Protein AF-A0A969JBA9-F1 (afdb_monomer_lite)

Sequence (232 aa):
CRGCRWIGRSRPCSTDANVAVVEQAIIALGRLDSAFAHQALSALLFPGSALPDPLSQSRSLKLQRQAVRALGWSRFPEPIALLLEHLERALPFSSHPTTGQIAREIILVLGRMRPPQATPLAAQALADILPRVFAQGDLELKRSIALALGQLGQGESFDRLCPWLADPSPGLGFYLVAALKRLDLQGGRQRLEQRLSQALSPEFAQLPPSIVEPLDRNAWILGLEAAIAEWP

pLDDT: mean 73.63, std 21.02, range [25.8, 96.19]

Secondary structure (DSSP, 8-state):
-TTGGGTTS-TTSTT-S-HHHHHHHHHHHHHH--HHHHHHHHHHHS--S----TTHHHHHHHHHHHHHHHHHT-SSSHHHHHHHHHHHHHGGGTTSHHHHHHHHHHHHHHHT--STTHHHHHHHHHHHHHHHHHHHS-HHHHHHHHHHHHHHT-TTHHHHHGGGGG---TTHHHHHHHHHHHH-TTTHHHHHHHHHHH--STTTTTS-HHHHGGGSTTHHHHHHHHHHHS--

Radius of gyration: 20.23 Å; chains: 1; bounding box: 51×35×68 Å

Structure (mmCIF, N/CA/C/O backbone):
data_AF-A0A969JBA9-F1
#
_entry.id   AF-A0A969JBA9-F1
#
loop_
_atom_site.group_PDB
_atom_site.id
_atom_site.type_symbol
_atom_site.label_atom_id
_atom_site.label_alt_id
_atom_site.label_comp_id
_atom_site.label_asym_id
_atom_site.label_entity_id
_atom_site.label_seq_id
_atom_site.pdbx_PDB_ins_code
_atom_site.Cartn_x
_atom_site.Cartn_y
_atom_site.Cartn_z
_atom_site.occupancy
_atom_site.B_iso_or_equiv
_atom_site.auth_seq_id
_atom_site.auth_comp_id
_atom_site.auth_asym_id
_atom_site.auth_atom_id
_atom_site.pdbx_PDB_model_num
ATOM 1 N N . CYS A 1 1 ? 6.329 -2.533 -40.586 1.00 36.28 1 CYS A N 1
ATOM 2 C CA . CYS A 1 1 ? 6.284 -1.705 -39.360 1.00 36.28 1 CYS A CA 1
ATOM 3 C C . CYS A 1 1 ? 7.454 -2.060 -38.437 1.00 36.28 1 CYS A C 1
ATOM 5 O O . CYS A 1 1 ? 7.488 -3.160 -37.904 1.00 36.28 1 CYS A O 1
ATOM 7 N N . ARG A 1 2 ? 8.456 -1.176 -38.301 1.00 25.80 2 ARG A N 1
ATOM 8 C CA . ARG A 1 2 ? 9.736 -1.439 -37.598 1.00 25.80 2 ARG A CA 1
ATOM 9 C C . ARG A 1 2 ? 9.656 -1.344 -36.057 1.00 25.80 2 ARG A C 1
ATOM 11 O O . ARG A 1 2 ? 10.687 -1.391 -35.402 1.00 25.80 2 ARG A O 1
ATOM 18 N N . GLY A 1 3 ? 8.454 -1.236 -35.480 1.00 28.20 3 GLY A N 1
ATOM 19 C CA . GLY A 1 3 ? 8.240 -1.091 -34.030 1.00 28.20 3 GLY A CA 1
ATOM 20 C C . GLY A 1 3 ? 8.179 -2.406 -33.242 1.00 28.20 3 GLY A C 1
ATOM 21 O O . GLY A 1 3 ? 8.518 -2.427 -32.067 1.00 28.20 3 GLY A O 1
ATOM 22 N N . CYS A 1 4 ? 7.826 -3.530 -33.873 1.00 31.11 4 CYS A N 1
ATOM 23 C CA . CYS A 1 4 ? 7.583 -4.788 -33.148 1.00 31.11 4 CYS A CA 1
ATOM 24 C C . CYS A 1 4 ? 8.850 -5.618 -32.867 1.00 31.11 4 CYS A C 1
ATOM 26 O O . CYS A 1 4 ? 8.788 -6.608 -32.146 1.00 31.11 4 CYS A O 1
ATOM 28 N N . ARG A 1 5 ? 10.016 -5.235 -33.411 1.00 27.44 5 ARG A N 1
ATOM 29 C CA . ARG A 1 5 ? 11.265 -6.014 -33.279 1.00 27.44 5 ARG A CA 1
ATOM 30 C C . ARG A 1 5 ? 12.115 -5.638 -32.048 1.00 27.44 5 ARG A C 1
ATOM 32 O O . ARG A 1 5 ? 13.171 -6.228 -31.849 1.00 27.44 5 ARG A O 1
ATOM 39 N N . TRP A 1 6 ? 11.652 -4.702 -31.214 1.00 38.47 6 TRP A N 1
ATOM 40 C CA . TRP A 1 6 ? 12.323 -4.291 -29.967 1.00 38.47 6 TRP A CA 1
ATOM 41 C C . TRP A 1 6 ? 11.913 -5.114 -28.733 1.00 38.47 6 TRP A C 1
ATOM 43 O O . TRP A 1 6 ? 12.637 -5.133 -27.744 1.00 38.47 6 TRP A O 1
ATOM 53 N N . ILE A 1 7 ? 10.796 -5.846 -28.799 1.00 43.56 7 ILE A N 1
ATOM 54 C CA . ILE A 1 7 ? 10.204 -6.530 -27.633 1.00 43.56 7 ILE A CA 1
ATOM 55 C C . ILE A 1 7 ? 10.853 -7.906 -27.374 1.00 43.56 7 ILE A C 1
ATOM 57 O O . ILE A 1 7 ? 10.885 -8.376 -26.245 1.00 43.56 7 ILE A O 1
ATOM 61 N N . GLY A 1 8 ? 11.467 -8.533 -28.385 1.00 29.97 8 GLY A N 1
ATOM 62 C CA . GLY A 1 8 ? 12.142 -9.835 -28.234 1.00 29.97 8 GLY A CA 1
ATOM 63 C C . GLY A 1 8 ? 13.596 -9.774 -27.743 1.00 29.97 8 GLY A C 1
ATOM 64 O O . GLY A 1 8 ? 14.218 -10.815 -27.550 1.00 29.97 8 GLY A O 1
ATOM 65 N N . ARG A 1 9 ? 14.172 -8.573 -27.581 1.00 37.19 9 ARG A N 1
ATOM 66 C CA . ARG A 1 9 ? 15.604 -8.368 -27.276 1.00 37.19 9 ARG A CA 1
ATOM 67 C C . ARG A 1 9 ? 15.870 -7.420 -26.106 1.00 37.19 9 ARG A C 1
ATOM 69 O O . ARG A 1 9 ? 17.018 -7.050 -25.911 1.00 37.19 9 ARG A O 1
ATOM 76 N N . SER A 1 10 ? 14.872 -7.035 -25.309 1.00 39.66 10 SER A N 1
ATOM 77 C CA . SER A 1 10 ? 15.016 -6.000 -24.266 1.00 39.66 10 SER A CA 1
ATOM 78 C C . SER A 1 10 ? 15.711 -6.459 -22.973 1.00 39.66 10 SER A C 1
ATOM 80 O O . SER A 1 10 ? 15.615 -5.786 -21.950 1.00 39.66 10 SER A O 1
ATOM 82 N N . ARG A 1 11 ? 16.459 -7.569 -23.008 1.00 39.44 11 ARG A N 1
ATOM 83 C CA . ARG A 1 11 ? 17.314 -7.986 -21.888 1.00 39.44 11 ARG A CA 1
ATOM 84 C C . ARG A 1 11 ? 18.550 -7.093 -21.597 1.00 39.44 11 ARG A C 1
ATOM 86 O O . ARG A 1 11 ? 19.095 -7.314 -20.526 1.00 39.44 11 ARG A O 1
ATOM 93 N N . PRO A 1 12 ? 18.990 -6.090 -22.404 1.00 43.69 12 PRO A N 1
ATOM 94 C CA . PRO A 1 12 ? 20.148 -5.270 -22.024 1.00 43.69 12 PRO A CA 1
ATOM 95 C C . PRO A 1 12 ? 19.846 -3.815 -21.603 1.00 43.69 12 PRO A C 1
ATOM 97 O O . PRO A 1 12 ? 20.791 -3.087 -21.323 1.00 43.69 12 PRO A O 1
ATOM 100 N N . CYS A 1 13 ? 18.588 -3.348 -21.530 1.00 46.56 13 CYS A N 1
ATOM 101 C CA . CYS A 1 13 ? 18.321 -1.951 -21.118 1.00 46.56 13 CYS A CA 1
ATOM 102 C C . CYS A 1 13 ? 18.227 -1.753 -19.597 1.00 46.56 13 CYS A C 1
ATOM 104 O O . CYS A 1 13 ? 18.458 -0.648 -19.122 1.00 46.56 13 CYS A O 1
ATOM 106 N N . SER A 1 14 ? 17.934 -2.798 -18.816 1.00 46.91 14 SER A N 1
ATOM 107 C CA . SER A 1 14 ? 17.964 -2.717 -17.344 1.00 46.91 14 SER A CA 1
ATOM 108 C C . SER A 1 14 ? 19.387 -2.626 -16.776 1.00 46.91 14 SER A C 1
ATOM 110 O O . SER A 1 14 ? 19.552 -2.397 -15.583 1.00 46.91 14 SER A O 1
ATOM 112 N N . THR A 1 15 ? 20.402 -2.814 -17.623 1.00 51.09 15 THR A N 1
ATOM 113 C CA . THR A 1 15 ? 21.834 -2.736 -17.298 1.00 51.09 15 THR A CA 1
ATOM 114 C C . THR A 1 15 ? 22.520 -1.517 -17.920 1.00 51.09 15 THR A C 1
ATOM 116 O O . THR A 1 15 ? 23.746 -1.439 -17.900 1.00 51.09 15 THR A O 1
ATOM 119 N N . ASP A 1 16 ? 21.762 -0.579 -18.502 1.00 55.31 16 ASP A N 1
ATOM 120 C CA . ASP A 1 16 ? 22.336 0.662 -19.027 1.00 55.31 16 ASP A CA 1
ATOM 121 C C . ASP A 1 16 ? 22.888 1.509 -17.866 1.00 55.31 16 ASP A C 1
ATOM 123 O O . ASP A 1 16 ? 22.220 1.717 -16.849 1.00 55.31 16 ASP A O 1
ATOM 127 N N . ALA A 1 17 ? 24.118 2.003 -18.008 1.00 61.34 17 ALA A N 1
ATOM 128 C CA . ALA A 1 17 ? 24.754 2.861 -17.012 1.00 61.34 17 ALA A CA 1
ATOM 129 C C . ALA A 1 17 ? 24.021 4.212 -16.849 1.00 61.34 17 ALA A C 1
ATOM 131 O O . ALA A 1 17 ? 24.194 4.902 -15.834 1.00 61.34 17 ALA A O 1
ATOM 132 N N . ASN A 1 18 ? 23.192 4.595 -17.829 1.00 75.25 18 ASN A N 1
ATOM 133 C CA . ASN A 1 18 ? 22.423 5.828 -17.819 1.00 75.25 18 ASN A CA 1
ATOM 134 C C . ASN A 1 18 ? 21.031 5.656 -17.182 1.00 75.25 18 ASN A C 1
ATOM 136 O O . ASN A 1 18 ? 20.080 5.166 -17.790 1.00 75.25 18 ASN A O 1
ATOM 140 N N . VAL A 1 19 ? 20.883 6.189 -15.967 1.00 74.25 19 VAL A N 1
ATOM 141 C CA . VAL A 1 19 ? 19.628 6.199 -15.189 1.00 74.25 19 VAL A CA 1
ATOM 142 C C . VAL A 1 19 ? 18.464 6.810 -15.946 1.00 74.25 19 VAL A C 1
ATOM 144 O O . VAL A 1 19 ? 17.348 6.322 -15.816 1.00 74.25 19 VAL A O 1
ATOM 147 N N . ALA A 1 20 ? 18.701 7.870 -16.721 1.00 81.31 20 ALA A N 1
ATOM 148 C CA . ALA A 1 20 ? 17.628 8.540 -17.443 1.00 81.31 20 ALA A CA 1
ATOM 149 C C . ALA A 1 20 ? 17.022 7.610 -18.502 1.00 81.31 20 ALA A C 1
ATOM 151 O O . ALA A 1 20 ? 15.810 7.605 -18.697 1.00 81.31 20 ALA A O 1
ATOM 152 N N . VAL A 1 21 ? 17.849 6.772 -19.136 1.00 83.12 21 VAL A N 1
ATOM 153 C CA . VAL A 1 21 ? 17.390 5.775 -20.110 1.00 83.12 21 VAL A CA 1
ATOM 154 C C . VAL A 1 21 ? 16.577 4.692 -19.407 1.00 83.12 21 VAL A C 1
ATOM 156 O O . VAL A 1 21 ? 15.487 4.359 -19.870 1.00 83.12 21 VAL A O 1
A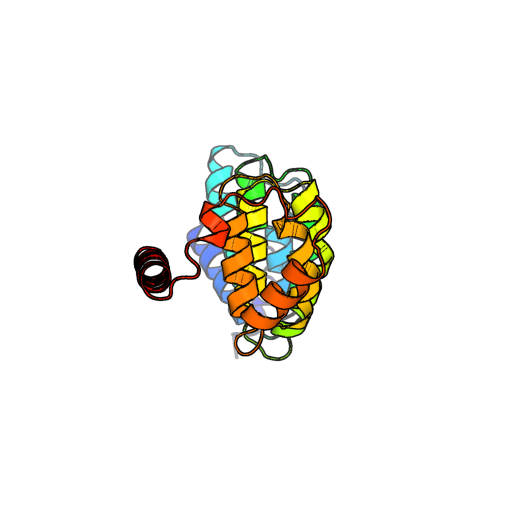TOM 159 N N . VAL A 1 22 ? 17.043 4.201 -18.253 1.00 82.19 22 VAL A N 1
ATOM 160 C CA . VAL A 1 22 ? 16.304 3.214 -17.448 1.00 82.19 22 VAL A CA 1
ATOM 161 C C . VAL A 1 22 ? 14.971 3.787 -16.954 1.00 82.19 22 VAL A C 1
ATOM 163 O O . VAL A 1 22 ? 13.945 3.120 -17.038 1.00 82.19 22 VAL A O 1
ATOM 166 N N . GLU A 1 23 ? 14.943 5.039 -16.501 1.00 84.62 23 GLU A N 1
ATOM 167 C CA . GLU A 1 23 ? 13.729 5.724 -16.046 1.00 84.62 23 GLU A CA 1
ATOM 168 C C . GLU A 1 23 ? 12.705 5.874 -17.181 1.00 84.62 23 GLU A C 1
ATOM 170 O O . GLU A 1 23 ? 11.532 5.536 -17.005 1.00 84.62 23 GLU A O 1
ATOM 175 N N . GLN A 1 24 ? 13.140 6.294 -18.374 1.00 85.69 24 GLN A N 1
ATOM 176 C CA . GLN A 1 24 ? 12.264 6.355 -19.548 1.00 85.69 24 GLN A CA 1
ATOM 177 C C . GLN A 1 24 ? 11.798 4.966 -19.993 1.00 85.69 24 GLN A C 1
ATOM 179 O O . GLN A 1 24 ? 10.640 4.808 -20.381 1.00 85.69 24 GLN A O 1
ATOM 184 N N . ALA A 1 25 ? 12.651 3.944 -19.888 1.00 86.62 25 ALA A N 1
ATOM 185 C CA . ALA A 1 25 ? 12.269 2.566 -20.171 1.00 86.62 25 ALA A CA 1
ATOM 186 C C . ALA A 1 25 ? 11.200 2.066 -19.188 1.00 86.62 25 ALA A C 1
ATOM 188 O O . ALA A 1 25 ? 10.207 1.495 -19.627 1.00 86.62 25 ALA A O 1
ATOM 189 N N . ILE A 1 26 ? 11.336 2.337 -17.886 1.00 89.06 26 ILE A N 1
ATOM 190 C CA . ILE A 1 26 ? 10.322 2.013 -16.868 1.00 89.06 26 ILE A CA 1
ATOM 191 C C . ILE A 1 26 ? 8.987 2.687 -17.201 1.00 89.06 26 ILE A C 1
ATOM 193 O O . ILE A 1 26 ? 7.941 2.039 -17.167 1.00 89.06 26 ILE A O 1
ATOM 197 N N . ILE A 1 27 ? 9.013 3.972 -17.567 1.00 87.94 27 ILE A N 1
ATOM 198 C CA . ILE A 1 27 ? 7.808 4.717 -17.955 1.00 87.94 27 ILE A CA 1
ATOM 199 C C . ILE A 1 27 ? 7.166 4.099 -19.201 1.00 87.94 27 ILE A C 1
ATOM 201 O O . ILE A 1 27 ? 5.950 3.902 -19.237 1.00 87.94 27 ILE A O 1
ATOM 205 N N . ALA A 1 28 ? 7.970 3.778 -20.215 1.00 88.44 28 ALA A N 1
ATOM 206 C CA . ALA A 1 28 ? 7.494 3.148 -21.439 1.00 88.44 28 ALA A CA 1
ATOM 207 C C . ALA A 1 28 ? 6.881 1.768 -21.157 1.00 88.44 28 ALA A C 1
ATOM 209 O O . ALA A 1 28 ? 5.790 1.482 -21.644 1.00 88.44 28 ALA A O 1
ATOM 210 N N . LEU A 1 29 ? 7.526 0.948 -20.321 1.00 87.94 29 LEU A N 1
ATOM 211 C CA . LEU A 1 29 ? 7.017 -0.355 -19.889 1.00 87.94 29 LEU A CA 1
ATOM 212 C C . LEU A 1 29 ? 5.688 -0.224 -19.133 1.00 87.94 29 LEU A C 1
ATOM 214 O O . LEU A 1 29 ? 4.745 -0.941 -19.457 1.00 87.94 29 LEU A O 1
ATOM 218 N N . GLY A 1 30 ? 5.573 0.729 -18.203 1.00 87.94 30 GLY A N 1
ATOM 219 C CA . GLY A 1 30 ? 4.314 1.002 -17.501 1.00 87.94 30 GLY A CA 1
ATOM 220 C C . GLY A 1 30 ? 3.167 1.360 -18.449 1.00 87.94 30 GLY A C 1
ATOM 221 O O . GLY A 1 30 ? 2.040 0.927 -18.250 1.00 87.94 30 GLY A O 1
ATOM 222 N N . ARG A 1 31 ? 3.455 2.096 -19.530 1.00 88.00 31 ARG A N 1
ATOM 223 C CA . ARG A 1 31 ? 2.456 2.462 -20.551 1.00 88.00 31 ARG A CA 1
ATOM 224 C C . ARG A 1 31 ? 2.106 1.331 -21.519 1.00 88.00 31 ARG A C 1
ATOM 226 O O . ARG A 1 31 ? 1.025 1.368 -22.101 1.00 88.00 31 ARG A O 1
ATOM 233 N N . LEU A 1 32 ? 3.009 0.369 -21.725 1.00 88.25 32 LEU A N 1
ATOM 234 C CA . LEU A 1 32 ? 2.750 -0.802 -22.569 1.00 88.25 32 LEU A CA 1
ATOM 235 C C . LEU A 1 32 ? 1.738 -1.756 -21.936 1.00 88.25 32 LEU A C 1
ATOM 237 O O . LEU A 1 32 ? 1.070 -2.466 -22.681 1.00 88.25 32 LEU A O 1
ATOM 241 N N . ASP A 1 33 ? 1.634 -1.756 -20.601 1.00 83.62 33 ASP A N 1
ATOM 242 C CA . ASP A 1 33 ? 0.572 -2.434 -19.848 1.00 83.62 33 ASP A CA 1
ATOM 243 C C . ASP A 1 33 ? 0.374 -3.897 -20.293 1.00 83.62 33 ASP A C 1
ATOM 245 O O . ASP A 1 33 ? -0.703 -4.318 -20.703 1.00 83.62 33 ASP A O 1
ATOM 249 N N . SER A 1 34 ? 1.473 -4.661 -20.309 1.00 87.12 34 SER A N 1
ATOM 250 C CA . SER A 1 34 ? 1.514 -6.053 -20.775 1.00 87.12 34 SER A CA 1
ATOM 251 C C . SER A 1 34 ? 2.203 -6.948 -19.750 1.00 87.12 34 SER A C 1
ATOM 253 O O . SER A 1 34 ? 3.085 -6.487 -19.026 1.00 87.12 34 SER A O 1
ATOM 255 N N . ALA A 1 35 ? 1.880 -8.245 -19.747 1.00 85.06 35 ALA A N 1
ATOM 256 C CA . ALA A 1 35 ? 2.468 -9.213 -18.815 1.00 85.06 35 ALA A CA 1
ATOM 257 C C . ALA A 1 35 ? 4.011 -9.212 -18.837 1.00 85.06 35 ALA A C 1
ATOM 259 O O . ALA A 1 35 ? 4.659 -9.275 -17.793 1.00 85.06 35 ALA A O 1
ATOM 260 N N . PHE A 1 36 ? 4.614 -9.062 -20.022 1.00 84.12 36 PHE A N 1
ATOM 261 C CA . PHE A 1 36 ? 6.066 -8.939 -20.162 1.00 84.12 36 PHE A CA 1
ATOM 262 C C . PHE A 1 36 ? 6.610 -7.669 -19.491 1.00 84.12 36 PHE A C 1
ATOM 264 O O . PHE A 1 36 ? 7.645 -7.707 -18.826 1.00 84.12 36 PHE A O 1
ATOM 271 N N . ALA A 1 37 ? 5.907 -6.542 -19.635 1.00 87.19 37 ALA A N 1
ATOM 272 C CA . ALA A 1 37 ? 6.292 -5.297 -18.986 1.00 87.19 37 ALA A CA 1
ATOM 273 C C . ALA A 1 37 ? 6.173 -5.394 -17.460 1.00 87.19 37 ALA A C 1
ATOM 275 O O . ALA A 1 37 ? 7.091 -4.975 -16.759 1.00 87.19 37 ALA A O 1
ATOM 276 N N . HIS A 1 38 ? 5.106 -6.008 -16.940 1.00 86.12 38 HIS A N 1
ATOM 277 C CA . HIS A 1 38 ? 4.951 -6.237 -15.501 1.00 86.12 38 HIS A CA 1
ATOM 278 C C . HIS A 1 38 ? 6.065 -7.132 -14.945 1.00 86.12 38 HIS A C 1
ATOM 280 O O . HIS A 1 38 ? 6.633 -6.817 -13.900 1.00 86.12 38 HIS A O 1
ATOM 286 N N . GLN A 1 39 ? 6.453 -8.189 -15.668 1.00 83.56 39 GLN A N 1
ATOM 287 C CA . GLN A 1 39 ? 7.577 -9.049 -15.283 1.00 83.56 39 GLN A CA 1
ATOM 288 C C . GLN A 1 39 ? 8.908 -8.282 -15.256 1.00 83.56 39 GLN A C 1
ATOM 290 O O . GLN A 1 39 ? 9.679 -8.414 -14.305 1.00 83.56 39 GLN A O 1
ATOM 295 N N . ALA A 1 40 ? 9.172 -7.454 -16.271 1.00 83.19 40 ALA A N 1
ATOM 296 C CA . ALA A 1 40 ? 10.380 -6.635 -16.337 1.00 83.19 40 ALA A CA 1
ATOM 297 C C . ALA A 1 40 ? 10.444 -5.595 -15.203 1.00 83.19 40 ALA A C 1
ATOM 299 O O . ALA A 1 40 ? 11.500 -5.405 -14.604 1.00 83.19 40 ALA A O 1
ATOM 300 N N . LEU A 1 41 ? 9.316 -4.960 -14.870 1.00 86.50 41 LEU A N 1
ATOM 301 C CA . LEU A 1 41 ? 9.214 -4.032 -13.740 1.00 86.50 41 LEU A CA 1
ATOM 302 C C . LEU A 1 41 ? 9.386 -4.750 -12.393 1.00 86.50 41 LEU A C 1
ATOM 304 O O . LEU A 1 41 ? 10.077 -4.237 -11.518 1.00 86.50 41 LEU A O 1
ATOM 308 N N . SER A 1 42 ? 8.827 -5.953 -12.239 1.00 82.06 42 SER A N 1
ATOM 309 C CA . SER A 1 42 ? 8.983 -6.764 -11.023 1.00 82.06 42 SER A CA 1
ATOM 310 C C . SER A 1 42 ? 10.444 -7.162 -10.777 1.00 82.06 42 SER A C 1
ATOM 312 O O . SER A 1 42 ? 10.930 -7.075 -9.650 1.00 82.06 42 SER A O 1
ATOM 314 N N . ALA A 1 43 ? 11.200 -7.479 -11.833 1.00 80.06 43 ALA A N 1
ATOM 315 C CA . ALA A 1 43 ? 12.632 -7.766 -11.721 1.00 80.06 43 ALA A CA 1
ATOM 316 C C . ALA A 1 43 ? 13.457 -6.577 -11.180 1.00 80.06 43 ALA A C 1
ATOM 318 O O . ALA A 1 43 ? 14.485 -6.789 -10.542 1.00 80.06 43 ALA A O 1
ATOM 319 N N . LEU A 1 44 ? 13.005 -5.332 -11.388 1.00 79.50 44 LEU A N 1
ATOM 320 C CA . LEU A 1 44 ? 13.640 -4.138 -10.811 1.00 79.50 44 LEU A CA 1
ATOM 321 C C . LEU A 1 44 ? 13.328 -3.968 -9.316 1.00 79.50 44 LEU A C 1
ATOM 323 O O . LEU A 1 44 ? 14.123 -3.375 -8.586 1.00 79.50 44 LEU A O 1
ATOM 327 N N . LEU A 1 45 ? 12.185 -4.485 -8.857 1.00 76.81 45 LEU A N 1
ATOM 328 C CA . LEU A 1 45 ? 11.795 -4.488 -7.444 1.00 76.81 45 LEU A CA 1
ATOM 329 C C . LEU A 1 45 ? 12.478 -5.617 -6.668 1.00 76.81 45 LEU A C 1
ATOM 331 O O . LEU A 1 45 ? 12.842 -5.424 -5.512 1.00 76.81 45 LEU A O 1
ATOM 335 N N . PHE A 1 46 ? 12.714 -6.762 -7.313 1.00 67.19 46 PHE A N 1
ATOM 336 C CA . PHE A 1 46 ? 13.444 -7.902 -6.757 1.00 67.19 46 PHE A CA 1
ATOM 337 C C . PHE A 1 46 ? 14.782 -8.119 -7.477 1.00 67.19 46 PHE A C 1
ATOM 339 O O . PHE A 1 46 ? 14.938 -9.126 -8.175 1.00 67.19 46 PHE A O 1
ATOM 346 N N . PRO A 1 47 ? 15.770 -7.214 -7.332 1.00 61.28 47 PRO A N 1
ATOM 347 C CA . PRO A 1 47 ? 17.090 -7.461 -7.880 1.00 61.28 47 PRO A CA 1
ATOM 348 C C . PRO A 1 47 ? 17.712 -8.623 -7.101 1.00 61.28 47 PRO A C 1
ATOM 350 O O . PRO A 1 47 ? 18.262 -8.448 -6.016 1.00 61.28 47 PRO A O 1
ATOM 353 N N . GLY A 1 48 ? 17.599 -9.834 -7.647 1.00 51.22 48 GLY A N 1
ATOM 354 C CA . GLY A 1 48 ? 18.359 -10.986 -7.189 1.00 51.22 48 GLY A CA 1
ATOM 355 C C . GLY A 1 48 ? 19.846 -10.658 -7.291 1.00 51.22 48 GLY A C 1
ATOM 356 O O . GLY A 1 48 ? 20.409 -10.659 -8.379 1.00 51.22 48 GLY A O 1
ATOM 357 N N . SER A 1 49 ? 20.451 -10.292 -6.161 1.00 40.44 49 SER A N 1
ATOM 358 C CA . SER A 1 49 ? 21.894 -10.329 -5.892 1.00 40.44 49 SER A CA 1
ATOM 359 C C . SER A 1 49 ? 22.870 -9.653 -6.883 1.00 40.44 49 SER A C 1
ATOM 361 O O . SER A 1 49 ? 24.025 -10.068 -6.916 1.00 40.44 49 SER A O 1
ATOM 363 N N . ALA A 1 50 ? 22.488 -8.642 -7.678 1.00 37.97 50 ALA A N 1
ATOM 364 C CA . ALA A 1 50 ? 23.348 -8.167 -8.784 1.00 37.97 50 ALA A CA 1
ATOM 365 C C . ALA A 1 50 ? 23.751 -6.676 -8.810 1.00 37.97 50 ALA A C 1
ATOM 367 O O . ALA A 1 50 ? 24.358 -6.252 -9.789 1.00 37.97 50 ALA A O 1
ATOM 368 N N . LEU A 1 51 ? 23.486 -5.864 -7.779 1.00 42.19 51 LEU A N 1
ATOM 369 C CA . LEU A 1 51 ? 23.984 -4.475 -7.747 1.00 42.19 51 LEU A CA 1
ATOM 370 C C . LEU A 1 51 ? 24.631 -4.116 -6.402 1.00 42.19 51 LEU A C 1
ATOM 372 O O . LEU A 1 51 ? 23.925 -3.711 -5.478 1.00 42.19 51 LEU A O 1
ATOM 376 N N . PRO A 1 52 ? 25.968 -4.224 -6.284 1.00 43.72 52 PRO A N 1
ATOM 377 C CA . PRO A 1 52 ? 26.719 -3.666 -5.174 1.00 43.72 52 PRO A CA 1
ATOM 378 C C . PRO A 1 52 ? 27.381 -2.344 -5.597 1.00 43.72 52 PRO A C 1
ATOM 380 O O . PRO A 1 52 ? 28.417 -2.357 -6.251 1.00 43.72 52 PRO A O 1
ATOM 383 N N . ASP A 1 53 ? 26.801 -1.204 -5.211 1.00 44.00 53 ASP A N 1
ATOM 384 C CA . ASP A 1 53 ? 27.553 0.050 -5.037 1.00 44.00 53 ASP A CA 1
ATOM 385 C C . ASP A 1 53 ? 26.769 1.003 -4.097 1.00 44.00 53 ASP A C 1
ATOM 387 O O . ASP A 1 53 ? 25.592 1.274 -4.352 1.00 44.00 53 ASP A O 1
ATOM 391 N N . PRO A 1 54 ? 27.350 1.516 -2.998 1.00 43.00 54 PRO A N 1
ATOM 392 C CA . PRO A 1 54 ? 26.681 2.441 -2.075 1.00 43.00 54 PRO A CA 1
ATOM 393 C C . PRO A 1 54 ? 26.221 3.775 -2.700 1.00 43.00 54 PRO A C 1
ATOM 395 O O . PRO A 1 54 ? 25.219 4.330 -2.248 1.00 43.00 54 PRO A O 1
ATOM 398 N N . LEU A 1 55 ? 26.830 4.264 -3.793 1.00 42.50 55 LEU A N 1
ATOM 399 C CA . LEU A 1 55 ? 26.280 5.409 -4.555 1.00 42.50 55 LEU A CA 1
ATOM 400 C C . LEU A 1 55 ? 25.066 5.013 -5.424 1.00 42.50 55 LEU A C 1
ATOM 402 O O . LEU A 1 55 ? 24.296 5.870 -5.873 1.00 42.50 55 LEU A O 1
ATOM 406 N N . SER A 1 56 ? 24.839 3.708 -5.602 1.00 55.97 56 SER A N 1
ATOM 407 C CA . SER A 1 56 ? 23.677 3.142 -6.289 1.00 55.97 56 SER A CA 1
ATOM 408 C C . SER A 1 56 ? 22.452 2.999 -5.394 1.00 55.97 56 SER A C 1
ATOM 410 O O . SER A 1 56 ? 21.376 2.750 -5.923 1.00 55.97 56 SER A O 1
ATOM 412 N N . GLN A 1 57 ? 22.535 3.207 -4.077 1.00 61.53 57 GLN A N 1
ATOM 413 C CA . GLN A 1 57 ? 21.383 2.982 -3.196 1.00 61.53 57 GLN A CA 1
ATOM 414 C C . GLN A 1 57 ? 20.261 4.015 -3.410 1.00 61.53 57 GLN A C 1
ATOM 416 O O . GLN A 1 57 ? 19.100 3.644 -3.576 1.00 61.53 57 GLN A O 1
ATOM 421 N N . SER A 1 58 ? 20.598 5.308 -3.499 1.00 61.25 58 SER A N 1
ATOM 422 C CA . SER A 1 58 ? 19.618 6.377 -3.778 1.00 61.25 58 SER A CA 1
ATOM 423 C C . SER A 1 58 ? 19.092 6.315 -5.222 1.00 61.25 58 SER A C 1
ATOM 425 O O . SER A 1 58 ? 17.897 6.469 -5.485 1.00 61.25 58 SER A O 1
ATOM 427 N N . ARG A 1 59 ? 19.982 5.989 -6.168 1.00 64.12 59 ARG A N 1
ATOM 428 C CA . ARG A 1 59 ? 19.657 5.767 -7.585 1.00 64.12 59 ARG A CA 1
ATOM 429 C C . ARG A 1 59 ? 18.712 4.573 -7.767 1.00 64.12 59 ARG A C 1
ATOM 431 O O . ARG A 1 59 ? 17.720 4.685 -8.481 1.00 64.12 59 ARG A O 1
ATOM 438 N N . SER A 1 60 ? 18.992 3.469 -7.080 1.00 78.19 60 SER A N 1
ATOM 439 C CA . SER A 1 60 ? 18.174 2.256 -7.066 1.00 78.19 60 SER A CA 1
ATOM 440 C C . SER A 1 60 ? 16.804 2.533 -6.454 1.00 78.19 60 SER A C 1
ATOM 442 O O . SER A 1 60 ? 15.794 2.189 -7.058 1.00 78.19 60 SER A O 1
ATOM 444 N N . LEU A 1 61 ? 16.739 3.283 -5.347 1.00 83.19 61 LEU A N 1
ATOM 445 C CA . LEU A 1 61 ? 15.469 3.650 -4.721 1.00 83.19 61 LEU A CA 1
ATOM 446 C C . LEU A 1 61 ? 14.572 4.489 -5.643 1.00 83.19 61 LEU A C 1
ATOM 448 O O . LEU A 1 61 ? 13.372 4.225 -5.733 1.00 83.19 61 LEU A O 1
ATOM 452 N N . LYS A 1 62 ? 15.129 5.482 -6.355 1.00 86.31 62 LYS A N 1
ATOM 453 C CA . LYS A 1 62 ? 14.359 6.277 -7.330 1.00 86.31 62 LYS A CA 1
ATOM 454 C C . LYS A 1 62 ? 13.760 5.377 -8.414 1.00 86.31 62 LYS A C 1
ATOM 456 O O . LYS A 1 62 ? 12.570 5.484 -8.710 1.00 86.31 62 LYS A O 1
ATOM 461 N N . LEU A 1 63 ? 14.572 4.484 -8.979 1.00 86.69 63 LEU A N 1
ATOM 462 C CA . LEU A 1 63 ? 14.142 3.558 -10.027 1.00 86.69 63 LEU A CA 1
ATOM 463 C C . LEU A 1 63 ? 13.107 2.550 -9.512 1.00 86.69 63 LEU A C 1
ATOM 465 O O . LEU A 1 63 ? 12.111 2.315 -10.188 1.00 86.69 63 LEU A O 1
ATOM 469 N N . GLN A 1 64 ? 13.278 2.021 -8.300 1.00 88.69 64 GLN A N 1
ATOM 470 C CA . GLN A 1 64 ? 12.324 1.112 -7.663 1.00 88.69 64 GLN A CA 1
ATOM 471 C C . GLN A 1 64 ? 10.978 1.792 -7.425 1.00 88.69 64 GLN A C 1
ATOM 473 O O . GLN A 1 64 ? 9.949 1.272 -7.844 1.00 88.69 64 GLN A O 1
ATOM 478 N N . ARG A 1 65 ? 10.960 3.000 -6.848 1.00 91.00 65 ARG A N 1
ATOM 479 C CA . ARG A 1 65 ? 9.716 3.772 -6.687 1.00 91.00 65 ARG A CA 1
ATOM 480 C C . ARG A 1 65 ? 9.051 4.057 -8.029 1.00 91.00 65 ARG A C 1
ATOM 482 O O . ARG A 1 65 ? 7.832 3.956 -8.141 1.00 91.00 65 ARG A O 1
ATOM 489 N N . GLN A 1 66 ? 9.834 4.372 -9.060 1.00 90.81 66 GLN A N 1
ATOM 490 C CA . GLN A 1 66 ? 9.296 4.581 -10.400 1.00 90.81 66 GLN A CA 1
ATOM 491 C C . GLN A 1 66 ? 8.721 3.291 -11.001 1.00 90.81 66 GLN A C 1
ATOM 493 O O . GLN A 1 66 ? 7.681 3.346 -11.652 1.00 90.81 66 GLN A O 1
ATOM 498 N N . ALA A 1 67 ? 9.337 2.135 -10.747 1.00 90.75 67 ALA A N 1
ATOM 499 C CA . ALA A 1 67 ? 8.808 0.839 -11.159 1.00 90.75 67 ALA A CA 1
ATOM 500 C C . ALA A 1 67 ? 7.496 0.501 -10.431 1.00 90.75 67 ALA A C 1
ATOM 502 O O . ALA A 1 67 ? 6.535 0.096 -11.082 1.00 90.75 67 ALA A O 1
ATOM 503 N N . VAL A 1 68 ? 7.408 0.761 -9.119 1.00 93.00 68 VAL A N 1
ATOM 504 C CA . VAL A 1 68 ? 6.155 0.635 -8.349 1.00 93.00 68 VAL A CA 1
ATOM 505 C C . VAL A 1 68 ? 5.059 1.519 -8.954 1.00 93.00 68 VAL A C 1
ATOM 507 O O . VAL A 1 68 ? 3.956 1.047 -9.218 1.00 93.00 68 VAL A O 1
ATOM 510 N N . ARG A 1 69 ? 5.358 2.790 -9.248 1.00 92.94 69 ARG A N 1
ATOM 511 C CA . ARG A 1 69 ? 4.404 3.718 -9.886 1.00 92.94 69 ARG A CA 1
ATOM 512 C C . ARG A 1 69 ? 3.957 3.249 -11.263 1.00 92.94 69 ARG A C 1
ATOM 514 O O . ARG A 1 69 ? 2.774 3.337 -11.571 1.00 92.94 69 ARG A O 1
ATOM 521 N N . ALA A 1 70 ? 4.889 2.744 -12.067 1.00 91.69 70 ALA A N 1
ATOM 522 C CA . ALA A 1 70 ? 4.602 2.214 -13.393 1.00 91.69 70 ALA A CA 1
ATOM 523 C C . ALA A 1 70 ? 3.662 1.000 -13.328 1.00 91.69 70 ALA A C 1
ATOM 525 O O . ALA A 1 70 ? 2.731 0.920 -14.125 1.00 91.69 70 ALA A O 1
ATOM 526 N N . LEU A 1 71 ? 3.843 0.106 -12.348 1.00 90.44 71 LEU A N 1
ATOM 527 C CA . LEU A 1 71 ? 2.901 -0.986 -12.068 1.00 90.44 71 LEU A CA 1
ATOM 528 C C . LEU A 1 71 ? 1.523 -0.461 -11.634 1.00 90.44 71 LEU A C 1
ATOM 530 O O . LEU A 1 71 ? 0.500 -1.029 -12.003 1.00 90.44 71 LEU A O 1
ATOM 534 N N . GLY A 1 72 ? 1.493 0.660 -10.914 1.00 88.56 72 GLY A N 1
ATOM 535 C CA . GLY A 1 72 ? 0.273 1.368 -10.525 1.00 88.56 72 GLY A CA 1
ATOM 536 C C . GLY A 1 72 ? -0.574 1.917 -11.671 1.00 88.56 72 GLY A C 1
ATOM 537 O O . GLY A 1 72 ? -1.770 2.131 -11.493 1.00 88.56 72 GLY A O 1
ATOM 538 N N . TRP A 1 73 ? 0.025 2.161 -12.839 1.00 88.00 73 TRP A N 1
ATOM 539 C CA . TRP A 1 73 ? -0.693 2.626 -14.032 1.00 88.00 73 TRP A CA 1
ATOM 540 C C . TRP A 1 73 ? -1.404 1.505 -14.789 1.00 88.00 73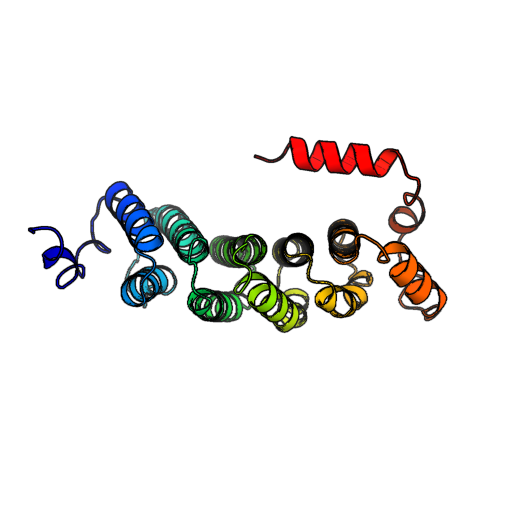 TRP A C 1
ATOM 542 O O . TRP A 1 73 ? -2.137 1.789 -15.737 1.00 88.00 73 TRP A O 1
ATOM 552 N N . SER A 1 74 ? -1.186 0.254 -14.384 1.00 84.44 74 SER A N 1
ATOM 553 C CA . SER A 1 74 ? -1.797 -0.906 -15.016 1.00 84.44 74 SER A CA 1
ATOM 554 C C . SER A 1 74 ? -3.317 -0.837 -14.970 1.00 84.44 74 SER A C 1
ATOM 556 O O . SER A 1 74 ? -3.914 -0.523 -13.938 1.00 84.44 74 SER A O 1
ATOM 558 N N . ARG A 1 75 ? -3.958 -1.179 -16.090 1.00 80.31 75 ARG A N 1
ATOM 559 C CA . ARG A 1 75 ? -5.417 -1.378 -16.133 1.00 80.31 75 ARG A CA 1
ATOM 560 C C . ARG A 1 75 ? -5.827 -2.764 -15.653 1.00 80.31 75 ARG A C 1
ATOM 562 O O . ARG A 1 75 ? -6.998 -2.987 -15.360 1.00 80.31 75 ARG A O 1
ATOM 569 N N . PHE A 1 76 ? -4.860 -3.665 -15.582 1.00 82.75 76 PHE A N 1
ATOM 570 C CA . PHE A 1 76 ? -5.024 -5.049 -15.191 1.00 82.75 76 PHE A CA 1
ATOM 571 C C . PHE A 1 76 ? -4.813 -5.232 -13.681 1.00 82.75 76 PHE A C 1
ATOM 573 O O . PHE A 1 76 ? -3.999 -4.504 -13.101 1.00 82.75 76 PHE A O 1
ATOM 580 N N . PRO A 1 77 ? -5.525 -6.173 -13.036 1.00 83.50 77 PRO A N 1
ATOM 581 C CA . PRO A 1 77 ? -5.384 -6.457 -11.608 1.00 83.50 77 PRO A CA 1
ATOM 582 C C . PRO A 1 77 ? -4.092 -7.203 -11.233 1.00 83.50 77 PRO A C 1
ATOM 584 O O . PRO A 1 77 ? -3.698 -7.181 -10.072 1.00 83.50 77 PRO A O 1
ATOM 587 N N . GLU A 1 78 ? -3.406 -7.846 -12.176 1.00 86.44 78 GLU A N 1
ATOM 588 C CA . GLU A 1 78 ? -2.239 -8.706 -11.944 1.00 86.44 78 GLU A CA 1
ATOM 589 C C . GLU A 1 78 ? -1.109 -8.008 -11.159 1.00 86.44 78 GLU A C 1
ATOM 591 O O . GLU A 1 78 ? -0.565 -8.617 -10.231 1.00 86.44 78 GLU A O 1
ATOM 596 N N . PRO A 1 79 ? -0.772 -6.728 -11.419 1.00 88.62 79 PRO A N 1
ATOM 597 C CA . PRO A 1 79 ? 0.220 -6.011 -10.623 1.00 88.62 79 PRO A CA 1
ATOM 598 C C . PRO A 1 79 ? -0.139 -5.835 -9.152 1.00 88.62 79 PRO A C 1
ATOM 600 O O . PRO A 1 79 ? 0.771 -5.658 -8.350 1.00 88.62 79 PRO A O 1
ATOM 603 N N . ILE A 1 80 ? -1.416 -5.917 -8.765 1.00 90.94 80 ILE A N 1
ATOM 604 C CA . ILE A 1 80 ? -1.817 -5.857 -7.353 1.00 90.94 80 ILE A CA 1
ATOM 605 C C . ILE A 1 80 ? -1.179 -7.018 -6.589 1.00 90.94 80 ILE A C 1
ATOM 607 O O . ILE A 1 80 ? -0.530 -6.792 -5.571 1.00 90.94 80 ILE A O 1
ATOM 611 N N . ALA A 1 81 ? -1.296 -8.243 -7.110 1.00 90.75 81 ALA A N 1
ATOM 612 C CA . ALA A 1 81 ? -0.720 -9.429 -6.479 1.00 90.75 81 ALA A CA 1
ATOM 613 C C . ALA A 1 81 ? 0.811 -9.328 -6.371 1.00 90.75 81 ALA A C 1
ATOM 615 O O . ALA A 1 81 ? 1.373 -9.586 -5.308 1.00 90.75 81 ALA A O 1
ATOM 616 N N . LEU A 1 82 ? 1.476 -8.861 -7.436 1.00 89.25 82 LEU A N 1
ATOM 617 C CA . LEU A 1 82 ? 2.930 -8.653 -7.452 1.00 89.25 82 LEU A CA 1
ATOM 618 C C . LEU A 1 82 ? 3.384 -7.615 -6.414 1.00 89.25 82 LEU A C 1
ATOM 620 O O . LEU A 1 82 ? 4.389 -7.802 -5.727 1.00 89.25 82 LEU A O 1
ATOM 624 N N . LEU A 1 83 ? 2.649 -6.508 -6.302 1.00 92.31 83 LEU A N 1
ATOM 625 C CA . LEU A 1 83 ? 2.944 -5.442 -5.352 1.00 92.31 83 LEU A CA 1
ATOM 626 C C . LEU A 1 83 ? 2.729 -5.903 -3.904 1.00 92.31 83 LEU A C 1
ATOM 628 O O . LEU A 1 83 ? 3.552 -5.588 -3.044 1.00 92.31 83 LEU A O 1
ATOM 632 N N . LEU A 1 84 ? 1.679 -6.682 -3.630 1.00 92.44 84 LEU A N 1
ATOM 633 C CA . LEU A 1 84 ? 1.438 -7.254 -2.302 1.00 92.44 84 LEU A CA 1
ATOM 634 C C . LEU A 1 84 ? 2.517 -8.243 -1.892 1.00 92.44 84 LEU A C 1
ATOM 636 O O . LEU A 1 84 ? 3.028 -8.145 -0.783 1.00 92.44 84 LEU A O 1
ATOM 640 N N . GLU A 1 85 ? 2.909 -9.147 -2.785 1.00 90.81 85 GLU A N 1
ATOM 641 C CA . GLU A 1 85 ? 4.002 -10.086 -2.534 1.00 90.81 85 GLU A CA 1
ATOM 642 C C . GLU A 1 85 ? 5.290 -9.340 -2.144 1.00 90.81 85 GLU A C 1
ATOM 644 O O . GLU A 1 85 ? 6.017 -9.752 -1.236 1.00 90.81 85 GLU A O 1
ATOM 649 N N . HIS A 1 86 ? 5.561 -8.198 -2.787 1.00 88.56 86 HIS A N 1
ATOM 650 C CA . HIS A 1 86 ? 6.693 -7.349 -2.428 1.00 88.56 86 HIS A CA 1
ATOM 651 C C . HIS A 1 86 ? 6.508 -6.660 -1.078 1.00 88.56 86 HIS A C 1
ATOM 653 O O . HIS A 1 86 ? 7.435 -6.653 -0.268 1.00 88.56 86 HIS A O 1
ATOM 659 N N . LEU A 1 87 ? 5.324 -6.108 -0.815 1.00 92.38 87 LEU A N 1
ATOM 660 C CA . LEU A 1 87 ? 5.015 -5.487 0.465 1.00 92.38 87 LEU A CA 1
ATOM 661 C C . LEU A 1 87 ? 5.199 -6.487 1.611 1.00 92.38 87 LEU A C 1
ATOM 663 O O . LEU A 1 87 ? 5.906 -6.187 2.567 1.00 92.38 87 LEU A O 1
ATOM 667 N N . GLU A 1 88 ? 4.659 -7.697 1.487 1.00 91.19 88 GLU A N 1
ATOM 668 C CA . GLU A 1 88 ? 4.779 -8.746 2.500 1.00 91.19 88 GLU A CA 1
ATOM 669 C C . GLU A 1 88 ? 6.226 -9.142 2.797 1.00 91.19 88 GLU A C 1
ATOM 671 O O . GLU A 1 88 ? 6.569 -9.380 3.956 1.00 91.19 88 GLU A O 1
ATOM 676 N N . ARG A 1 89 ? 7.082 -9.194 1.771 1.00 88.50 89 ARG A N 1
ATOM 677 C CA . ARG A 1 89 ? 8.522 -9.444 1.935 1.00 88.50 89 ARG A CA 1
ATOM 678 C C . ARG A 1 89 ? 9.263 -8.256 2.541 1.00 88.50 89 ARG A C 1
ATOM 680 O O . ARG A 1 89 ? 10.272 -8.456 3.210 1.00 88.50 89 ARG A O 1
ATOM 687 N N . ALA A 1 90 ? 8.791 -7.038 2.293 1.00 87.25 90 ALA A N 1
ATOM 688 C CA . ALA A 1 90 ? 9.400 -5.809 2.786 1.00 87.25 90 ALA A CA 1
ATOM 689 C C . ALA A 1 90 ? 9.036 -5.506 4.250 1.00 87.25 90 ALA A C 1
ATOM 691 O O . ALA A 1 90 ? 9.831 -4.872 4.943 1.00 87.25 90 ALA A O 1
ATOM 692 N N . LEU A 1 91 ? 7.876 -5.972 4.735 1.00 88.94 91 LEU A N 1
ATOM 693 C CA . LEU A 1 91 ? 7.376 -5.693 6.089 1.00 88.94 91 LEU A CA 1
ATOM 694 C C . LEU A 1 91 ? 8.360 -6.038 7.220 1.00 88.94 91 LEU A C 1
ATOM 696 O O . LEU A 1 91 ? 8.593 -5.166 8.051 1.00 88.94 91 LEU A O 1
ATOM 700 N N . PRO A 1 92 ? 9.012 -7.218 7.261 1.00 88.00 92 PRO A N 1
ATOM 701 C CA . PRO A 1 92 ? 9.962 -7.538 8.333 1.00 88.00 92 PRO A CA 1
ATOM 702 C C . PRO A 1 92 ? 11.171 -6.595 8.394 1.00 88.00 92 PRO A C 1
ATOM 704 O O . PRO A 1 92 ? 11.859 -6.525 9.408 1.00 88.00 92 PRO A O 1
ATOM 707 N N . PHE A 1 93 ? 11.443 -5.877 7.303 1.00 85.88 93 PHE A N 1
ATOM 708 C CA . PHE A 1 93 ? 12.586 -4.985 7.150 1.00 85.88 93 PHE A CA 1
ATOM 709 C C . PHE A 1 93 ? 12.160 -3.520 7.013 1.00 85.88 93 PHE A C 1
ATOM 711 O O . PHE A 1 93 ? 12.967 -2.686 6.601 1.00 85.88 93 PHE A O 1
ATOM 718 N N . SER A 1 94 ? 10.910 -3.177 7.341 1.00 84.81 94 SER A N 1
ATOM 719 C CA . SER A 1 94 ? 10.386 -1.827 7.127 1.00 84.81 94 SER A CA 1
ATOM 720 C C . SER A 1 94 ? 11.086 -0.749 7.947 1.00 84.81 94 SER A C 1
ATOM 722 O O . SER A 1 94 ? 11.075 0.409 7.546 1.00 84.81 94 SER A O 1
ATOM 724 N N . SER A 1 95 ? 11.739 -1.117 9.054 1.00 82.56 95 SER A N 1
ATOM 725 C CA . SER A 1 95 ? 12.576 -0.201 9.838 1.00 82.56 95 SER A CA 1
ATOM 726 C C . SER A 1 95 ? 13.786 0.317 9.052 1.00 82.56 95 SER A C 1
ATOM 728 O O . SER A 1 95 ? 14.349 1.353 9.399 1.00 82.56 95 SER A O 1
ATOM 730 N N . HIS A 1 96 ? 14.202 -0.385 7.991 1.00 84.25 96 HIS A N 1
ATOM 731 C CA . HIS A 1 96 ? 15.251 0.096 7.105 1.00 84.25 96 HIS A CA 1
ATOM 732 C C . HIS A 1 96 ? 14.693 1.197 6.182 1.00 84.25 96 HIS A C 1
ATOM 734 O O . HIS A 1 96 ? 13.730 0.948 5.453 1.00 84.25 96 HIS A O 1
ATOM 740 N N . PRO A 1 97 ? 15.308 2.395 6.123 1.00 83.44 97 PRO A N 1
ATOM 741 C CA . PRO A 1 97 ? 14.715 3.576 5.488 1.00 83.44 97 PRO A CA 1
ATOM 742 C C . PRO A 1 97 ? 14.398 3.383 4.001 1.00 83.44 97 PRO A C 1
ATOM 744 O O . PRO A 1 97 ? 13.374 3.860 3.518 1.00 83.44 97 PRO A O 1
ATOM 747 N N . THR A 1 98 ? 15.248 2.667 3.261 1.00 83.38 98 THR A N 1
ATOM 748 C CA . THR A 1 98 ? 15.008 2.363 1.840 1.00 83.38 98 THR A CA 1
ATOM 749 C C . THR A 1 98 ? 13.822 1.415 1.664 1.00 83.38 98 THR A C 1
ATOM 751 O O . THR A 1 98 ? 12.964 1.650 0.819 1.00 83.38 98 THR A O 1
ATOM 754 N N . THR A 1 99 ? 13.744 0.367 2.486 1.00 84.88 99 THR A N 1
ATOM 755 C CA . THR A 1 99 ? 12.719 -0.677 2.375 1.00 84.88 99 THR A CA 1
ATOM 756 C C . THR A 1 99 ? 11.363 -0.152 2.828 1.00 84.88 99 THR A C 1
ATOM 758 O O . THR A 1 99 ? 10.370 -0.343 2.129 1.00 84.88 99 THR A O 1
ATOM 761 N N . GLY A 1 100 ? 11.333 0.601 3.932 1.00 87.81 100 GLY A N 1
ATOM 762 C CA . GLY A 1 100 ? 10.148 1.316 4.392 1.00 87.81 100 GLY A CA 1
ATOM 763 C C . GLY A 1 100 ? 9.608 2.277 3.330 1.00 87.81 100 GLY A C 1
ATOM 764 O O . GLY A 1 100 ? 8.410 2.281 3.063 1.00 87.81 100 GLY A O 1
ATOM 765 N N . GLN A 1 101 ? 10.470 3.031 2.635 1.00 90.50 101 GLN A N 1
ATOM 766 C CA . GLN A 1 101 ? 10.034 3.919 1.548 1.00 90.50 101 GLN A CA 1
ATOM 767 C C . GLN A 1 101 ? 9.401 3.171 0.368 1.00 90.50 101 GLN A C 1
ATOM 769 O O . GLN A 1 101 ? 8.407 3.645 -0.181 1.00 90.50 101 GLN A O 1
ATOM 774 N N . ILE A 1 102 ? 9.940 2.011 -0.015 1.00 90.06 102 ILE A N 1
ATOM 775 C CA . ILE A 1 102 ? 9.362 1.188 -1.088 1.00 90.06 102 ILE A CA 1
ATOM 776 C C . ILE A 1 102 ? 8.019 0.612 -0.643 1.00 90.06 102 ILE A C 1
ATOM 778 O O . ILE A 1 102 ? 7.032 0.757 -1.359 1.00 90.06 102 ILE A O 1
ATOM 782 N N . ALA A 1 103 ? 7.953 0.030 0.557 1.00 92.88 103 ALA A N 1
ATOM 783 C CA . ALA A 1 103 ? 6.720 -0.503 1.128 1.00 92.88 103 ALA A CA 1
ATOM 784 C C . ALA A 1 103 ? 5.617 0.571 1.207 1.00 92.88 103 ALA A C 1
ATOM 786 O O . ALA A 1 103 ? 4.473 0.326 0.823 1.00 92.88 103 ALA A O 1
ATOM 787 N N . ARG A 1 104 ? 5.967 1.799 1.610 1.00 94.31 104 ARG A N 1
ATOM 788 C CA . ARG A 1 104 ? 5.046 2.945 1.603 1.00 94.31 104 ARG A CA 1
ATOM 789 C C . ARG A 1 104 ? 4.593 3.317 0.199 1.00 94.31 104 ARG A C 1
ATOM 791 O O . ARG A 1 104 ? 3.403 3.529 -0.009 1.00 94.31 104 ARG A O 1
ATOM 798 N N . GLU A 1 105 ? 5.513 3.402 -0.763 1.00 94.69 105 GLU A N 1
ATOM 799 C CA . GLU A 1 105 ? 5.162 3.716 -2.152 1.00 94.69 105 GLU A CA 1
ATOM 800 C C . GLU A 1 105 ? 4.200 2.668 -2.723 1.00 94.69 105 GLU A C 1
ATOM 802 O O . GLU A 1 105 ? 3.242 3.036 -3.394 1.00 94.69 105 GLU A O 1
ATOM 807 N N . ILE A 1 106 ? 4.398 1.386 -2.400 1.00 94.88 106 ILE A N 1
ATOM 808 C CA . ILE A 1 106 ? 3.497 0.301 -2.802 1.00 94.88 106 ILE A CA 1
ATOM 809 C C . ILE A 1 106 ? 2.092 0.531 -2.254 1.00 94.88 106 ILE A C 1
ATOM 811 O O . ILE A 1 106 ? 1.131 0.541 -3.022 1.00 94.88 106 ILE A O 1
ATOM 815 N N . ILE A 1 107 ? 1.973 0.767 -0.947 1.00 96.19 107 ILE A N 1
ATOM 816 C CA . ILE A 1 107 ? 0.684 1.033 -0.299 1.00 96.19 107 ILE A CA 1
ATOM 817 C C . ILE A 1 107 ? -0.007 2.246 -0.935 1.00 96.19 107 ILE A C 1
ATOM 819 O O . ILE A 1 107 ? -1.196 2.189 -1.249 1.00 96.19 107 ILE A O 1
ATOM 823 N N . LEU A 1 108 ? 0.730 3.337 -1.163 1.00 94.56 108 LEU A N 1
ATOM 824 C CA . LEU A 1 108 ? 0.186 4.556 -1.764 1.00 94.56 108 LEU A CA 1
ATOM 825 C C . LEU A 1 108 ? -0.247 4.346 -3.217 1.00 94.56 108 LEU A C 1
ATOM 827 O O . LEU A 1 108 ? -1.271 4.886 -3.632 1.00 94.56 108 LEU A O 1
ATOM 831 N N . VAL A 1 109 ? 0.508 3.571 -3.995 1.00 94.25 109 VAL A N 1
ATOM 832 C CA . VAL A 1 109 ? 0.150 3.239 -5.376 1.00 94.25 109 VAL A CA 1
ATOM 833 C C . VAL A 1 109 ? -1.111 2.383 -5.418 1.00 94.25 109 VAL A C 1
ATOM 835 O O . VAL A 1 109 ? -2.025 2.711 -6.173 1.00 94.25 109 VAL A O 1
ATOM 838 N N . LEU A 1 110 ? -1.210 1.362 -4.562 1.00 94.12 110 LEU A N 1
ATOM 839 C CA . LEU A 1 110 ? -2.424 0.557 -4.422 1.00 94.12 110 LEU A CA 1
ATOM 840 C C . LEU A 1 110 ? -3.624 1.429 -4.020 1.00 94.12 110 LEU A C 1
ATOM 842 O O . LEU A 1 110 ? -4.678 1.334 -4.640 1.00 94.12 110 LEU A O 1
ATOM 846 N N . GLY A 1 111 ? -3.447 2.356 -3.072 1.00 92.12 111 GLY A N 1
ATOM 847 C CA . GLY A 1 111 ? -4.485 3.300 -2.630 1.00 92.12 111 GLY A CA 1
ATOM 848 C C . GLY A 1 111 ? -4.992 4.271 -3.706 1.00 92.12 111 GLY A C 1
ATOM 849 O O . GLY A 1 111 ? -6.106 4.796 -3.622 1.00 92.12 111 GLY A O 1
ATOM 850 N N . ARG A 1 112 ? -4.182 4.508 -4.743 1.00 90.38 112 ARG A N 1
ATOM 851 C CA . ARG A 1 112 ? -4.494 5.403 -5.867 1.00 90.38 112 ARG A CA 1
ATOM 852 C C . ARG A 1 112 ? -5.039 4.667 -7.086 1.00 90.38 112 ARG A C 1
ATOM 854 O O . ARG A 1 112 ? -5.336 5.323 -8.083 1.00 90.38 112 ARG A O 1
ATOM 861 N N . MET A 1 113 ? -5.205 3.346 -7.031 1.00 89.19 113 MET A N 1
ATOM 862 C CA . MET A 1 113 ? -5.798 2.597 -8.134 1.00 89.19 113 MET A CA 1
ATOM 863 C C . MET A 1 113 ? -7.265 3.002 -8.333 1.00 89.19 113 MET A C 1
ATOM 865 O O . MET A 1 113 ? -8.113 2.866 -7.447 1.00 89.19 113 MET A O 1
ATOM 869 N N . ARG A 1 114 ? -7.554 3.543 -9.519 1.00 83.94 114 ARG A N 1
ATOM 870 C CA . ARG A 1 114 ? -8.884 3.993 -9.958 1.00 83.94 114 ARG A CA 1
ATOM 871 C C . ARG A 1 114 ? -9.617 3.090 -10.959 1.00 83.94 114 ARG A C 1
ATOM 873 O O . ARG A 1 114 ? -10.816 3.316 -11.111 1.00 83.94 114 ARG A O 1
ATOM 880 N N . PRO A 1 115 ? -8.999 2.117 -11.663 1.00 84.56 115 PRO A N 1
ATOM 881 C CA . PRO A 1 115 ? -9.777 1.235 -12.526 1.00 84.56 115 PRO A CA 1
ATOM 882 C C . PRO A 1 115 ? -10.857 0.498 -11.712 1.00 84.56 115 PRO A C 1
ATOM 884 O O . PRO A 1 115 ? -10.528 -0.068 -10.670 1.00 84.56 115 PRO A O 1
ATOM 887 N N . PRO A 1 116 ? -12.121 0.447 -12.176 1.00 81.06 116 PRO A N 1
ATOM 888 C CA . PRO A 1 116 ? -13.249 -0.064 -11.388 1.00 81.06 116 PRO A CA 1
ATOM 889 C C . PRO A 1 116 ? -13.101 -1.537 -10.990 1.00 81.06 116 PRO A C 1
ATOM 891 O O . PRO A 1 116 ? -13.654 -1.959 -9.983 1.00 81.06 116 PRO A O 1
ATOM 894 N N . GLN A 1 117 ? -12.327 -2.313 -11.754 1.00 84.88 117 GLN A N 1
ATOM 895 C CA . GLN A 1 117 ? -12.005 -3.708 -11.439 1.00 84.88 117 GLN A CA 1
ATOM 896 C C . GLN A 1 117 ? -10.844 -3.828 -10.436 1.00 84.88 117 GLN A C 1
ATOM 898 O O . GLN A 1 117 ? -10.799 -4.769 -9.653 1.00 84.88 117 GLN A O 1
ATOM 903 N N . ALA A 1 118 ? -9.915 -2.867 -10.436 1.00 86.94 118 ALA A N 1
ATOM 904 C CA . ALA A 1 118 ? -8.720 -2.877 -9.596 1.00 86.94 118 ALA A CA 1
ATOM 905 C C . ALA A 1 118 ? -8.981 -2.302 -8.197 1.00 86.94 118 ALA A C 1
ATOM 907 O O . ALA A 1 118 ? -8.436 -2.806 -7.223 1.00 86.94 118 ALA A O 1
ATOM 908 N N . THR A 1 119 ? -9.824 -1.272 -8.074 1.00 90.12 119 THR A N 1
ATOM 909 C CA . THR A 1 119 ? -10.128 -0.612 -6.793 1.00 90.12 119 THR A CA 1
ATOM 910 C C . THR A 1 119 ? -10.650 -1.567 -5.704 1.00 90.12 119 THR A C 1
ATOM 912 O O . THR A 1 119 ? -10.073 -1.544 -4.615 1.00 90.12 119 THR A O 1
ATOM 915 N N . PRO A 1 120 ? -11.680 -2.415 -5.932 1.00 90.81 120 PRO A N 1
ATOM 916 C CA . PRO A 1 120 ? -12.149 -3.340 -4.897 1.00 90.81 120 PRO A CA 1
ATOM 917 C C . PRO A 1 120 ? -11.088 -4.386 -4.539 1.00 90.81 120 PRO A C 1
ATOM 919 O O . PRO A 1 120 ? -10.874 -4.662 -3.363 1.00 90.81 120 PRO A O 1
ATOM 922 N N . LEU A 1 121 ? -10.348 -4.898 -5.530 1.00 92.00 121 LEU A N 1
ATOM 923 C CA . LEU A 1 121 ? -9.269 -5.864 -5.305 1.00 92.00 121 LEU A CA 1
ATOM 924 C C . LEU A 1 121 ? -8.117 -5.265 -4.490 1.00 92.00 121 LEU A C 1
ATOM 926 O O . LEU A 1 121 ? -7.634 -5.900 -3.559 1.00 92.00 121 LEU A O 1
ATOM 930 N N . ALA A 1 122 ? -7.703 -4.035 -4.800 1.00 92.69 122 ALA A N 1
ATOM 931 C CA . ALA A 1 122 ? -6.666 -3.322 -4.061 1.00 92.69 122 ALA A CA 1
ATOM 932 C C . ALA A 1 122 ? -7.105 -3.012 -2.623 1.00 92.69 122 ALA A C 1
ATOM 934 O O . ALA A 1 122 ? -6.296 -3.103 -1.701 1.00 92.69 122 ALA A O 1
ATOM 935 N N . ALA A 1 123 ? -8.380 -2.671 -2.414 1.00 93.06 123 ALA A N 1
ATOM 936 C CA . ALA A 1 123 ? -8.904 -2.416 -1.077 1.00 93.06 123 ALA A CA 1
ATOM 937 C C . ALA A 1 123 ? -8.934 -3.692 -0.244 1.00 93.06 123 ALA A C 1
ATOM 939 O O . ALA A 1 123 ? -8.423 -3.684 0.871 1.00 93.06 123 ALA A O 1
ATOM 940 N N . GLN A 1 124 ? -9.455 -4.781 -0.812 1.00 93.69 124 GLN A N 1
ATOM 941 C CA . GLN A 1 124 ? -9.488 -6.091 -0.174 1.00 93.69 124 GLN A CA 1
ATOM 942 C C . GLN A 1 124 ? -8.077 -6.541 0.219 1.00 93.69 124 GLN A C 1
ATOM 944 O O . GLN A 1 124 ? -7.813 -6.835 1.381 1.00 93.69 124 GLN A O 1
ATOM 949 N N . ALA A 1 125 ? -7.144 -6.461 -0.724 1.00 93.44 125 ALA A N 1
ATOM 950 C CA . ALA A 1 125 ? -5.735 -6.757 -0.526 1.00 93.44 125 ALA A CA 1
ATOM 951 C C . ALA A 1 125 ? -5.075 -5.953 0.610 1.00 93.44 125 ALA A C 1
ATOM 953 O O . ALA A 1 125 ? -4.408 -6.516 1.480 1.00 93.44 125 ALA A O 1
ATOM 954 N N . LEU A 1 126 ? -5.259 -4.628 0.622 1.00 95.56 126 LEU A N 1
ATOM 955 C CA . LEU A 1 126 ? -4.742 -3.779 1.696 1.00 95.56 126 LEU A CA 1
ATOM 956 C C . LEU A 1 126 ? -5.430 -4.084 3.034 1.00 95.56 126 LEU A C 1
ATOM 958 O O . LEU A 1 126 ? -4.796 -4.032 4.084 1.00 95.56 126 LEU A O 1
ATOM 962 N N . ALA A 1 127 ? -6.712 -4.432 3.017 1.00 93.50 127 ALA A N 1
ATOM 963 C CA . ALA A 1 127 ? -7.454 -4.769 4.220 1.00 93.50 127 ALA A CA 1
ATOM 964 C C . ALA A 1 127 ? -7.071 -6.157 4.774 1.00 93.50 127 ALA A C 1
ATOM 966 O O . ALA A 1 127 ? -7.190 -6.379 5.978 1.00 93.50 127 ALA A O 1
ATOM 967 N N . ASP A 1 128 ? -6.601 -7.083 3.932 1.00 94.44 128 ASP A N 1
ATOM 968 C CA . ASP A 1 128 ? -6.067 -8.394 4.332 1.00 94.44 128 ASP A CA 1
ATOM 969 C C . ASP A 1 128 ? -4.680 -8.278 4.978 1.00 94.44 128 ASP A C 1
ATOM 971 O O . ASP A 1 128 ? -4.405 -8.926 5.987 1.00 94.44 128 ASP A O 1
ATOM 975 N N . ILE A 1 129 ? -3.807 -7.417 4.444 1.00 94.56 129 ILE A N 1
ATOM 976 C CA . ILE A 1 129 ? -2.453 -7.225 4.989 1.00 94.56 129 ILE A CA 1
ATOM 977 C C . ILE A 1 129 ? -2.413 -6.274 6.198 1.00 94.56 129 ILE A C 1
ATOM 979 O O . ILE A 1 129 ? -1.413 -6.226 6.920 1.00 94.56 129 ILE A O 1
ATOM 983 N N . LEU A 1 130 ? -3.502 -5.542 6.459 1.00 94.50 130 LEU A N 1
ATOM 984 C CA . LEU A 1 130 ? -3.627 -4.559 7.538 1.00 94.50 130 LEU A CA 1
ATOM 985 C C . LEU A 1 130 ? -3.111 -5.061 8.903 1.00 94.50 130 LEU A C 1
ATOM 987 O O . LEU A 1 130 ? -2.286 -4.360 9.493 1.00 94.50 130 LEU A O 1
ATOM 991 N N . PRO A 1 131 ? -3.469 -6.268 9.394 1.00 94.25 131 PRO A N 1
ATOM 992 C CA . PRO A 1 131 ? -2.979 -6.740 10.688 1.00 94.25 131 PRO A CA 1
ATOM 993 C C . PRO A 1 131 ? -1.462 -6.922 10.733 1.00 94.25 131 PRO A C 1
ATOM 995 O O . PRO A 1 131 ? -0.824 -6.608 11.735 1.00 94.25 131 PRO A O 1
ATOM 998 N N . ARG A 1 132 ? -0.860 -7.376 9.627 1.00 93.50 132 ARG A N 1
ATOM 999 C CA . ARG A 1 132 ? 0.596 -7.542 9.524 1.00 93.50 132 ARG A CA 1
ATOM 1000 C C . ARG A 1 132 ? 1.300 -6.190 9.509 1.00 93.50 132 ARG A C 1
ATOM 1002 O O . ARG A 1 132 ? 2.313 -6.030 10.181 1.00 93.50 132 ARG A O 1
ATOM 1009 N N . VAL A 1 133 ? 0.744 -5.211 8.793 1.00 93.06 133 VAL A N 1
ATOM 1010 C CA . VAL A 1 133 ? 1.277 -3.840 8.751 1.00 93.06 133 VAL A CA 1
ATOM 1011 C C . VAL A 1 133 ? 1.226 -3.195 10.132 1.00 93.06 133 VAL A C 1
ATOM 1013 O O . VAL A 1 133 ? 2.185 -2.545 10.528 1.00 93.06 133 VAL A O 1
ATOM 1016 N N . PHE A 1 134 ? 0.157 -3.398 10.898 1.00 91.94 134 PHE A N 1
ATOM 1017 C CA . PHE A 1 134 ? 0.069 -2.840 12.246 1.00 91.94 134 PHE A CA 1
ATOM 1018 C C . PHE A 1 134 ? 0.957 -3.558 13.271 1.00 91.94 134 PHE A C 1
ATOM 1020 O O . PHE A 1 134 ? 1.439 -2.918 14.207 1.00 91.94 134 PHE A O 1
ATOM 1027 N N . ALA A 1 135 ? 1.210 -4.855 13.078 1.00 90.75 135 ALA A N 1
ATOM 1028 C CA . ALA A 1 135 ? 2.093 -5.634 13.940 1.00 90.75 135 ALA A CA 1
ATOM 1029 C C . ALA A 1 135 ? 3.589 -5.391 13.669 1.00 90.75 135 ALA A C 1
ATOM 1031 O O . ALA A 1 135 ? 4.385 -5.421 14.602 1.00 90.75 135 ALA A O 1
ATOM 1032 N N . GLN A 1 136 ? 3.982 -5.191 12.406 1.00 88.75 136 GLN A N 1
ATOM 1033 C CA . GLN A 1 136 ? 5.393 -5.179 11.981 1.00 88.75 136 GLN A CA 1
ATOM 1034 C C . GLN A 1 136 ? 5.850 -3.840 11.392 1.00 88.75 136 GLN A C 1
ATOM 1036 O O . GLN A 1 136 ? 7.041 -3.538 11.397 1.00 88.75 136 GLN A O 1
ATOM 1041 N N . GLY A 1 137 ? 4.919 -3.047 10.864 1.00 85.19 137 GLY A N 1
ATOM 1042 C CA . GLY A 1 137 ? 5.212 -1.789 10.195 1.00 85.19 137 GLY A CA 1
ATOM 1043 C C . GLY A 1 137 ? 5.543 -0.664 11.168 1.00 85.19 137 GLY A C 1
ATOM 1044 O O . GLY A 1 137 ? 5.056 -0.606 12.301 1.00 85.19 137 GLY A O 1
ATOM 1045 N N . ASP A 1 138 ? 6.347 0.278 10.685 1.00 89.62 138 ASP A N 1
ATOM 1046 C CA . ASP A 1 138 ? 6.566 1.539 11.377 1.00 89.62 138 ASP A CA 1
ATOM 1047 C C . ASP A 1 138 ? 5.311 2.433 11.328 1.00 89.62 138 ASP A C 1
ATOM 1049 O O . ASP A 1 138 ? 4.334 2.176 10.616 1.00 89.62 138 ASP A O 1
ATOM 1053 N N . LEU A 1 139 ? 5.330 3.518 12.105 1.00 90.38 139 LEU A N 1
ATOM 1054 C CA . LEU A 1 139 ? 4.214 4.463 12.170 1.00 90.38 139 LEU A CA 1
ATOM 1055 C C . LEU A 1 139 ? 3.847 5.026 10.788 1.00 90.38 139 LEU A C 1
ATOM 1057 O O . LEU A 1 139 ? 2.676 5.245 10.486 1.00 90.38 139 LEU A O 1
ATOM 1061 N N . GLU A 1 140 ? 4.837 5.238 9.930 1.00 91.62 140 GLU A N 1
ATOM 1062 C CA . GLU A 1 140 ? 4.629 5.793 8.601 1.00 91.62 140 GLU A CA 1
ATOM 1063 C C . GLU A 1 140 ? 3.935 4.812 7.644 1.00 91.62 140 GLU A C 1
ATOM 1065 O O . GLU A 1 140 ? 3.090 5.232 6.846 1.00 91.62 140 GLU A O 1
ATOM 1070 N N . LEU A 1 141 ? 4.219 3.510 7.734 1.00 93.25 141 LEU A N 1
ATOM 1071 C CA . LEU A 1 141 ? 3.472 2.471 7.024 1.00 93.25 141 LEU A CA 1
ATOM 1072 C C . LEU A 1 141 ? 2.036 2.368 7.526 1.00 93.25 141 LEU A C 1
ATOM 1074 O O . LEU A 1 141 ? 1.119 2.332 6.702 1.00 93.25 141 LEU A O 1
ATOM 1078 N N . LYS A 1 142 ? 1.825 2.402 8.849 1.00 94.50 142 LYS A N 1
ATOM 1079 C CA . LYS A 1 142 ? 0.477 2.415 9.446 1.00 94.50 142 LYS A CA 1
ATOM 1080 C C . LYS A 1 142 ? -0.349 3.611 8.954 1.00 94.50 142 LYS A C 1
ATOM 1082 O O . LYS A 1 142 ? -1.504 3.459 8.557 1.00 94.50 142 LYS A O 1
ATOM 1087 N N . ARG A 1 143 ? 0.255 4.803 8.896 1.00 94.19 143 ARG A N 1
ATOM 1088 C CA . ARG A 1 143 ? -0.379 6.005 8.319 1.00 94.19 1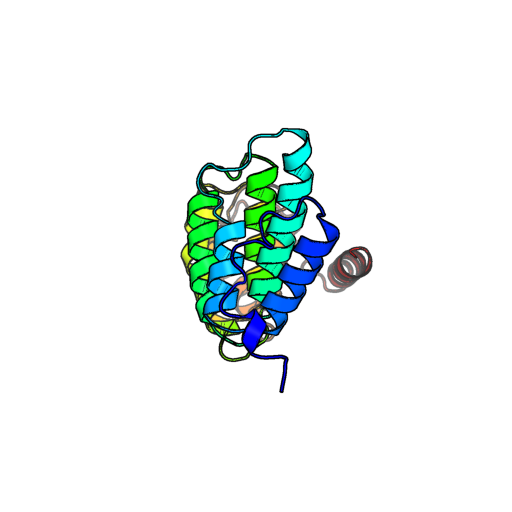43 ARG A CA 1
ATOM 1089 C C . ARG A 1 143 ? -0.692 5.824 6.837 1.00 94.19 143 ARG A C 1
ATOM 1091 O O . ARG A 1 143 ? -1.791 6.152 6.392 1.00 94.19 143 ARG A O 1
ATOM 1098 N N . SER A 1 144 ? 0.260 5.276 6.083 1.00 94.62 144 SER A N 1
ATOM 1099 C CA . SER A 1 144 ? 0.120 5.075 4.638 1.00 94.62 144 SER A CA 1
ATOM 1100 C C . SER A 1 144 ? -1.023 4.111 4.311 1.00 94.62 144 SER A C 1
ATOM 1102 O O . SER A 1 144 ? -1.788 4.389 3.390 1.00 94.62 144 SER A O 1
ATOM 1104 N N . ILE A 1 145 ? -1.189 3.018 5.069 1.00 95.69 145 ILE A N 1
ATOM 1105 C CA . ILE A 1 145 ? -2.253 2.036 4.803 1.00 95.69 145 ILE A CA 1
ATOM 1106 C C . ILE A 1 145 ? -3.636 2.558 5.175 1.00 95.69 145 ILE A C 1
ATOM 1108 O O . ILE A 1 145 ? -4.575 2.373 4.402 1.00 95.69 145 ILE A O 1
ATOM 1112 N N . ALA A 1 146 ? -3.755 3.285 6.291 1.00 93.94 146 ALA A N 1
ATOM 1113 C CA . ALA A 1 146 ? -4.998 3.957 6.652 1.00 93.94 146 ALA A CA 1
ATOM 1114 C C . ALA A 1 146 ? -5.413 4.940 5.545 1.00 93.94 146 ALA A C 1
ATOM 1116 O O . ALA A 1 146 ? -6.540 4.891 5.049 1.00 93.94 146 ALA A O 1
ATOM 1117 N N . LEU A 1 147 ? -4.474 5.774 5.083 1.00 93.00 147 LEU A N 1
ATOM 1118 C CA . LEU A 1 147 ? -4.720 6.715 3.995 1.00 93.00 147 LEU A CA 1
ATOM 1119 C C . LEU A 1 147 ? -5.125 6.002 2.698 1.00 93.00 147 LEU A C 1
ATOM 1121 O O . LEU A 1 147 ? -6.089 6.419 2.057 1.00 93.00 147 LEU A O 1
ATOM 1125 N N . ALA A 1 148 ? -4.413 4.942 2.314 1.00 93.88 148 ALA A N 1
ATOM 1126 C CA . ALA A 1 148 ? -4.681 4.191 1.092 1.00 93.88 148 ALA A CA 1
ATOM 1127 C C . ALA A 1 148 ? -6.078 3.554 1.102 1.00 93.88 148 ALA A C 1
ATOM 1129 O O . ALA A 1 148 ? -6.825 3.710 0.137 1.00 93.88 148 ALA A O 1
ATOM 1130 N N . LEU A 1 149 ? -6.479 2.927 2.212 1.00 93.94 149 LEU A N 1
ATOM 1131 C CA . LEU A 1 149 ? -7.830 2.386 2.373 1.00 93.94 149 LEU A CA 1
ATOM 1132 C C . LEU A 1 149 ? -8.890 3.493 2.275 1.00 93.94 149 LEU A C 1
ATOM 1134 O O . LEU A 1 149 ? -9.839 3.370 1.502 1.00 93.94 149 LEU A O 1
ATOM 1138 N N . GLY A 1 150 ? -8.685 4.625 2.957 1.00 90.62 150 GLY A N 1
ATOM 1139 C CA . GLY A 1 150 ? -9.574 5.787 2.852 1.00 90.62 150 GLY A CA 1
ATOM 1140 C C . GLY A 1 150 ? -9.648 6.394 1.442 1.00 90.62 150 GLY A C 1
ATOM 1141 O O . GLY A 1 150 ? -10.682 6.929 1.045 1.00 90.62 150 GLY A O 1
ATOM 1142 N N . GLN A 1 151 ? -8.573 6.321 0.655 1.00 90.06 151 GLN A N 1
ATOM 1143 C CA . GLN A 1 151 ? -8.552 6.783 -0.737 1.00 90.06 151 GLN A CA 1
ATOM 1144 C C . GLN A 1 151 ? -9.278 5.845 -1.700 1.00 90.06 151 GLN A C 1
ATOM 1146 O O . GLN A 1 151 ? -9.743 6.316 -2.740 1.00 90.06 151 GLN A O 1
ATOM 1151 N N . LEU A 1 152 ? -9.353 4.552 -1.384 1.00 90.19 152 LEU A N 1
ATOM 1152 C CA . LEU A 1 152 ? -10.079 3.560 -2.178 1.00 90.19 152 LEU A CA 1
ATOM 1153 C C . LEU A 1 152 ? -11.588 3.606 -1.923 1.00 90.19 152 LEU A C 1
ATOM 1155 O O . LEU A 1 152 ? -12.353 3.229 -2.807 1.00 90.19 152 LEU A O 1
ATOM 1159 N N . GLY A 1 153 ? -12.011 4.094 -0.751 1.00 87.06 153 GLY A N 1
ATOM 1160 C CA . GLY A 1 153 ? -13.420 4.380 -0.457 1.00 87.06 153 GLY A CA 1
ATOM 1161 C C . GLY A 1 153 ? -14.320 3.142 -0.418 1.00 87.06 153 GLY A C 1
ATOM 1162 O O . GLY A 1 153 ? -15.530 3.268 -0.569 1.00 87.06 153 GLY A O 1
ATOM 1163 N N . GLN A 1 154 ? -13.746 1.947 -0.261 1.00 88.06 154 GLN A N 1
ATOM 1164 C CA . GLN A 1 154 ? -14.501 0.695 -0.225 1.00 88.06 154 GLN A CA 1
ATOM 1165 C C . GLN A 1 154 ? -15.042 0.456 1.184 1.00 88.06 154 GLN A C 1
ATOM 1167 O O . GLN A 1 154 ? -14.278 0.135 2.093 1.00 88.06 154 GLN A O 1
ATOM 1172 N N . GLY A 1 155 ? -16.355 0.614 1.366 1.00 81.94 155 GLY A N 1
ATOM 1173 C CA . GLY A 1 155 ? -17.004 0.550 2.681 1.00 81.94 155 GLY A CA 1
ATOM 1174 C C . GLY A 1 155 ? -16.749 -0.744 3.465 1.00 81.94 155 GLY A C 1
ATOM 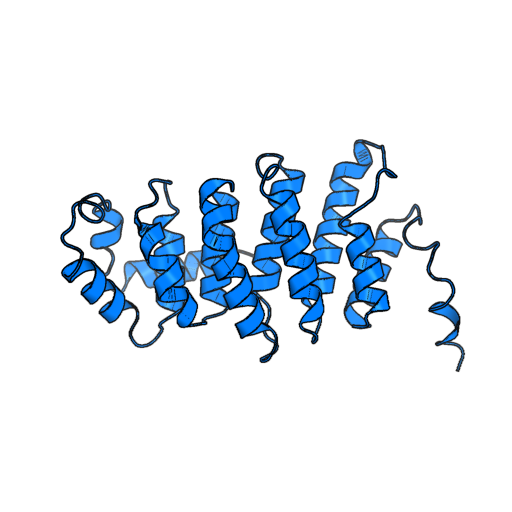1175 O O . GLY A 1 155 ? -16.763 -0.717 4.691 1.00 81.94 155 GLY A O 1
ATOM 1176 N N . GLU A 1 156 ? -16.432 -1.852 2.790 1.00 82.50 156 GLU A N 1
ATOM 1177 C CA . GLU A 1 156 ? -16.044 -3.129 3.417 1.00 82.50 156 GLU A CA 1
ATOM 1178 C C . GLU A 1 156 ? -14.784 -3.013 4.294 1.00 82.50 156 GLU A C 1
ATOM 1180 O O . GLU A 1 156 ? -14.639 -3.716 5.294 1.00 82.50 156 GLU A O 1
ATOM 1185 N N . SER A 1 157 ? -13.891 -2.073 3.977 1.00 86.44 157 SER A N 1
ATOM 1186 C CA . SER A 1 157 ? -12.683 -1.806 4.761 1.00 86.44 157 SER A CA 1
ATOM 1187 C C . SER A 1 157 ? -12.972 -1.104 6.091 1.00 86.44 157 SER A C 1
ATOM 1189 O O . SER A 1 157 ? -12.084 -1.044 6.941 1.00 86.44 157 SER A O 1
ATOM 1191 N N . PHE A 1 158 ? -14.185 -0.571 6.293 1.00 86.44 158 PHE A N 1
ATOM 1192 C CA . PHE A 1 158 ? -14.558 0.157 7.510 1.00 86.44 158 PHE A CA 1
ATOM 1193 C C . PHE A 1 158 ? -14.428 -0.736 8.745 1.00 86.44 158 PHE A C 1
ATOM 1195 O O . PHE A 1 158 ? -13.671 -0.422 9.664 1.00 86.44 158 PHE A O 1
ATOM 1202 N N . ASP A 1 159 ? -15.092 -1.895 8.727 1.00 84.25 159 ASP A N 1
ATOM 1203 C CA . ASP A 1 159 ? -15.103 -2.819 9.864 1.00 84.25 159 ASP A CA 1
ATOM 1204 C C . ASP A 1 159 ? -13.711 -3.386 10.164 1.00 84.25 159 ASP A C 1
ATOM 1206 O O . ASP A 1 159 ? -13.400 -3.691 11.314 1.00 84.25 159 ASP A O 1
ATOM 1210 N N . ARG A 1 160 ? -12.843 -3.478 9.149 1.00 88.31 160 ARG A N 1
ATOM 1211 C CA . ARG A 1 160 ? -11.463 -3.948 9.319 1.00 88.31 160 ARG A CA 1
ATOM 1212 C C . ARG A 1 160 ? -10.538 -2.891 9.910 1.00 88.31 160 ARG A C 1
ATOM 1214 O O . ARG A 1 160 ? -9.571 -3.241 10.582 1.00 88.31 160 ARG A O 1
ATOM 1221 N N . LEU A 1 161 ? -10.821 -1.613 9.663 1.00 87.88 161 LEU A N 1
ATOM 1222 C CA . LEU A 1 161 ? -10.008 -0.499 10.141 1.00 87.88 161 LEU A CA 1
ATOM 1223 C C . LEU A 1 161 ? -10.410 -0.048 11.557 1.00 87.88 161 LEU A C 1
ATOM 1225 O O . LEU A 1 161 ? -9.557 0.423 12.304 1.00 87.88 161 LEU A O 1
ATOM 1229 N N . CYS A 1 162 ? -11.675 -0.234 11.948 1.00 85.56 162 CYS A N 1
ATOM 1230 C CA . CYS A 1 162 ? -12.203 0.170 13.257 1.00 85.56 162 CYS A CA 1
ATOM 1231 C C . CYS A 1 162 ? -11.405 -0.328 14.480 1.00 85.56 162 CYS A C 1
ATOM 1233 O O . CYS A 1 162 ? -11.132 0.505 15.346 1.00 85.56 162 CYS A O 1
ATOM 1235 N N . PRO A 1 163 ? -11.003 -1.613 14.584 1.00 86.69 163 PRO A N 1
ATOM 1236 C CA . PRO A 1 163 ? -10.273 -2.109 15.757 1.00 86.69 163 PRO A CA 1
ATOM 1237 C C . PRO A 1 163 ? -8.956 -1.366 16.011 1.00 86.69 163 PRO A C 1
ATOM 1239 O O . PRO A 1 163 ? -8.513 -1.235 17.145 1.00 86.69 163 PRO A O 1
ATOM 1242 N N . TRP A 1 164 ? -8.348 -0.814 14.961 1.00 87.88 164 TRP A N 1
ATOM 1243 C CA . TRP A 1 164 ? -7.055 -0.144 15.048 1.00 87.88 164 TRP A CA 1
ATOM 1244 C C . TRP A 1 164 ? -7.125 1.274 15.618 1.00 87.88 164 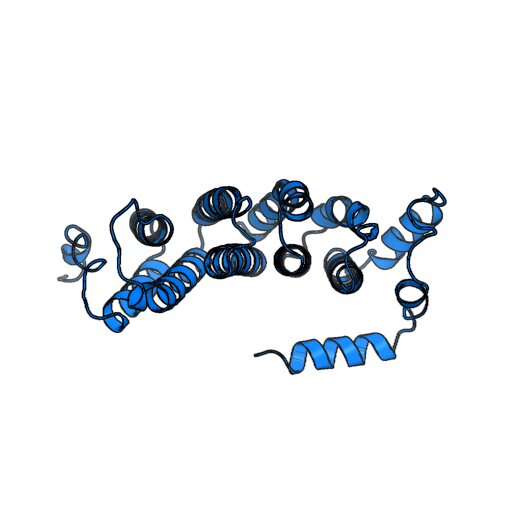TRP A C 1
ATOM 1246 O O . TRP A 1 164 ? -6.081 1.870 15.865 1.00 87.88 164 TRP A O 1
ATOM 1256 N N . LEU A 1 165 ? -8.321 1.819 15.873 1.00 82.75 165 LEU A N 1
ATOM 1257 C CA . LEU A 1 165 ? -8.478 3.094 16.588 1.00 82.75 165 LEU A CA 1
ATOM 1258 C C . LEU A 1 165 ? -7.927 3.048 18.017 1.00 82.75 165 LEU A C 1
ATOM 1260 O O . LEU A 1 165 ? -7.572 4.095 18.551 1.00 82.75 165 LEU A O 1
ATOM 1264 N N . ALA A 1 166 ? -7.842 1.854 18.607 1.00 80.25 166 ALA A N 1
ATOM 1265 C CA . ALA A 1 166 ? -7.226 1.626 19.907 1.00 80.25 166 ALA A CA 1
ATOM 1266 C C . ALA A 1 166 ? -5.686 1.532 19.846 1.00 80.25 166 ALA A C 1
ATOM 1268 O O . ALA A 1 166 ? -5.047 1.351 20.881 1.00 80.25 166 ALA A O 1
ATOM 1269 N N . ASP A 1 167 ? -5.065 1.641 18.660 1.00 82.25 167 ASP A N 1
ATOM 1270 C CA . ASP A 1 167 ? -3.603 1.625 18.546 1.00 82.25 167 ASP A CA 1
ATOM 1271 C C . ASP A 1 167 ? -3.001 2.835 19.300 1.00 82.25 167 ASP A C 1
ATOM 1273 O O . ASP A 1 167 ? -3.384 3.981 19.039 1.00 82.25 167 ASP A O 1
ATOM 1277 N N . PRO A 1 168 ? -2.042 2.612 20.221 1.00 78.62 168 PRO A N 1
ATOM 1278 C CA . PRO A 1 168 ? -1.511 3.663 21.088 1.00 78.62 168 PRO A CA 1
ATOM 1279 C C . PRO A 1 168 ? -0.564 4.635 20.364 1.00 78.62 168 PRO A C 1
ATOM 1281 O O . PRO A 1 168 ? -0.051 5.574 20.976 1.00 78.62 168 PRO A O 1
ATOM 1284 N N . SER A 1 169 ? -0.274 4.418 19.076 1.00 81.88 169 SER A N 1
ATOM 1285 C CA . SER A 1 169 ? 0.718 5.205 18.348 1.00 81.88 169 SER A CA 1
ATOM 1286 C C . SER A 1 169 ? 0.273 6.665 18.172 1.00 81.88 169 SER A C 1
ATOM 1288 O O . SER A 1 169 ? -0.786 6.941 17.591 1.00 81.88 169 SER A O 1
ATOM 1290 N N . PRO A 1 170 ? 1.105 7.642 18.575 1.00 78.94 170 PRO A N 1
ATOM 1291 C CA . PRO A 1 170 ? 0.725 9.046 18.556 1.00 78.94 170 PRO A CA 1
ATOM 1292 C C . PRO A 1 170 ? 0.453 9.547 17.132 1.00 78.94 170 PRO A C 1
ATOM 1294 O O . PRO A 1 170 ? 1.222 9.347 16.185 1.00 78.94 170 PRO A O 1
ATOM 1297 N N . GLY A 1 171 ? -0.680 10.229 16.977 1.00 79.75 171 GLY A N 1
ATOM 1298 C CA . GLY A 1 171 ? -1.113 10.817 15.713 1.00 79.75 171 GLY A CA 1
ATOM 1299 C C . GLY A 1 171 ? -1.657 9.824 14.681 1.00 79.75 171 GLY A C 1
ATOM 1300 O O . GLY A 1 171 ? -2.152 10.273 13.653 1.00 79.75 171 GLY A O 1
ATOM 1301 N N . LEU A 1 172 ? -1.620 8.506 14.924 1.00 86.94 172 LEU A N 1
ATOM 1302 C CA . LEU A 1 172 ? -2.214 7.514 14.018 1.00 86.94 172 LEU A CA 1
ATOM 1303 C C . LEU A 1 172 ? -3.748 7.587 14.009 1.00 86.94 172 LEU A C 1
ATOM 1305 O O . LEU A 1 172 ? -4.363 7.456 12.950 1.00 86.94 172 LEU A O 1
ATOM 1309 N N . GLY A 1 173 ? -4.352 7.896 15.162 1.00 84.12 173 GLY A N 1
ATOM 1310 C CA . GLY A 1 173 ? -5.800 8.061 15.309 1.00 84.12 173 GLY A CA 1
ATOM 1311 C C . GLY A 1 173 ? -6.407 9.058 14.314 1.00 84.12 173 GLY A C 1
ATOM 1312 O O . GLY A 1 173 ? -7.457 8.780 13.743 1.00 84.12 173 GLY A O 1
ATOM 1313 N N . PHE A 1 174 ? -5.721 10.166 14.003 1.00 84.94 174 PHE A N 1
ATOM 1314 C CA . PHE A 1 174 ? -6.205 11.138 13.012 1.00 84.94 174 PHE A CA 1
ATOM 1315 C C . PHE A 1 174 ? -6.315 10.540 11.605 1.00 84.94 174 PHE A C 1
ATOM 1317 O O . PHE A 1 174 ? -7.316 10.756 10.924 1.00 84.94 174 PHE A O 1
ATOM 1324 N N . TYR A 1 175 ? -5.322 9.750 11.182 1.00 86.94 175 TYR A N 1
ATOM 1325 C CA . TYR A 1 175 ? -5.332 9.088 9.874 1.00 86.94 175 TYR A CA 1
ATOM 1326 C C . TYR A 1 175 ? -6.415 8.014 9.799 1.00 86.94 175 TYR A C 1
ATOM 1328 O O . TYR A 1 175 ? -7.104 7.913 8.787 1.00 86.94 175 TYR A O 1
ATOM 1336 N N . LEU A 1 176 ? -6.600 7.250 10.878 1.00 87.94 176 LEU A N 1
ATOM 1337 C CA . LEU A 1 176 ? -7.648 6.237 10.972 1.00 87.94 176 LEU A CA 1
ATOM 1338 C C . LEU A 1 176 ? -9.042 6.862 10.916 1.00 87.94 176 LEU A C 1
ATOM 1340 O O . LEU A 1 176 ? -9.867 6.442 10.111 1.00 87.94 176 LEU A O 1
ATOM 1344 N N . VAL A 1 177 ? -9.293 7.918 11.691 1.00 84.44 177 VAL A N 1
ATOM 1345 C CA . VAL A 1 177 ? -10.573 8.641 11.664 1.00 84.44 177 VAL A CA 1
ATOM 1346 C C . VAL A 1 177 ? -10.821 9.270 10.292 1.00 84.44 177 VAL A C 1
ATOM 1348 O O . VAL A 1 177 ? -11.927 9.164 9.762 1.00 84.44 177 VAL A O 1
ATOM 1351 N N . ALA A 1 178 ? -9.810 9.898 9.684 1.00 85.81 178 ALA A N 1
ATOM 1352 C CA . ALA A 1 178 ? -9.932 10.465 8.342 1.00 85.81 178 ALA A CA 1
ATOM 1353 C C . ALA A 1 178 ? -10.244 9.386 7.293 1.00 85.81 178 ALA A C 1
ATOM 1355 O O . ALA A 1 178 ? -11.092 9.594 6.426 1.00 85.81 178 ALA A O 1
ATOM 1356 N N . ALA A 1 179 ? -9.603 8.220 7.389 1.00 88.56 179 ALA A N 1
ATOM 1357 C CA . ALA A 1 179 ? -9.874 7.088 6.517 1.00 88.56 179 ALA A CA 1
ATOM 1358 C C . ALA A 1 179 ? -11.303 6.560 6.700 1.00 88.56 179 ALA A C 1
ATOM 1360 O O . ALA A 1 179 ? -12.033 6.459 5.719 1.00 88.56 179 ALA A O 1
ATOM 1361 N N . LEU A 1 180 ? -11.743 6.320 7.938 1.00 86.94 180 LEU A N 1
ATOM 1362 C CA . LEU A 1 180 ? -13.103 5.860 8.248 1.00 86.94 180 LEU A CA 1
ATOM 1363 C C . LEU A 1 180 ? -14.178 6.831 7.740 1.00 86.94 180 LEU A C 1
ATOM 1365 O O . LEU A 1 180 ? -15.167 6.393 7.156 1.00 86.94 180 LEU A O 1
ATOM 1369 N N . LYS A 1 181 ? -13.959 8.147 7.873 1.00 84.50 181 LYS A N 1
ATOM 1370 C CA . LYS A 1 181 ? -14.854 9.177 7.310 1.00 84.50 181 LYS A CA 1
ATOM 1371 C C . LYS A 1 181 ? -14.983 9.077 5.787 1.00 84.50 181 LYS A C 1
ATOM 1373 O O . LYS A 1 181 ? -16.052 9.340 5.250 1.00 84.50 181 LYS A O 1
ATOM 1378 N N . ARG A 1 182 ? -13.905 8.712 5.085 1.00 84.75 182 ARG A N 1
ATOM 1379 C CA . ARG A 1 182 ? -13.908 8.551 3.620 1.00 84.75 182 ARG A CA 1
ATOM 1380 C C . ARG A 1 182 ? -14.505 7.222 3.163 1.00 84.75 182 ARG A C 1
ATOM 1382 O O . ARG A 1 182 ? -15.047 7.164 2.066 1.00 84.75 182 ARG A O 1
ATOM 1389 N N . LEU A 1 183 ? -14.379 6.172 3.973 1.00 82.38 183 LEU A N 1
ATOM 1390 C CA . LEU A 1 183 ? -14.921 4.841 3.683 1.00 82.38 183 LEU A CA 1
ATOM 1391 C C . LEU A 1 183 ? -16.445 4.789 3.789 1.00 82.38 183 LEU A C 1
ATOM 1393 O O . LEU A 1 183 ? -17.074 3.973 3.124 1.00 82.38 183 LEU A O 1
ATOM 1397 N N . ASP A 1 184 ? -17.037 5.660 4.602 1.00 71.88 184 ASP A N 1
ATOM 1398 C CA . ASP A 1 184 ? -18.483 5.733 4.749 1.00 71.88 184 ASP A CA 1
ATOM 1399 C C . ASP A 1 184 ? -18.950 7.196 4.776 1.00 71.88 184 ASP A C 1
ATOM 1401 O O . ASP A 1 184 ? -19.194 7.805 5.820 1.00 71.88 184 ASP A O 1
ATOM 1405 N N . LEU A 1 185 ? -19.049 7.761 3.567 1.00 61.88 185 LEU A N 1
ATOM 1406 C CA . LEU A 1 185 ? -19.432 9.153 3.313 1.00 61.88 185 LEU A CA 1
ATOM 1407 C C . LEU A 1 185 ? -20.872 9.486 3.740 1.00 61.88 185 LEU A C 1
ATOM 1409 O O . LEU A 1 185 ? -21.189 10.665 3.876 1.00 61.88 185 LEU A O 1
ATOM 1413 N N . GLN A 1 186 ? -21.745 8.489 3.940 1.00 52.38 186 GLN A N 1
ATOM 1414 C CA . GLN A 1 186 ? -23.157 8.718 4.284 1.00 52.38 186 GLN A CA 1
ATOM 1415 C C . GLN A 1 186 ? -23.577 8.171 5.656 1.00 52.38 186 GLN A C 1
ATOM 1417 O O . GLN A 1 186 ? -24.548 8.668 6.219 1.00 52.38 186 GLN A O 1
ATOM 1422 N N . GLY A 1 187 ? -22.838 7.225 6.237 1.00 59.81 187 GLY A N 1
ATOM 1423 C CA . GLY A 1 187 ? -23.146 6.619 7.534 1.00 59.81 187 GLY A CA 1
ATOM 1424 C C . GLY A 1 187 ? -21.956 6.502 8.481 1.00 59.81 187 GLY A C 1
ATOM 1425 O O . GLY A 1 187 ? -22.144 6.082 9.620 1.00 59.81 187 GLY A O 1
ATOM 1426 N N . GLY A 1 188 ? -20.747 6.910 8.080 1.00 61.78 188 GLY A N 1
ATOM 1427 C CA . GLY A 1 188 ? -19.522 6.539 8.796 1.00 61.78 188 GLY A CA 1
ATOM 1428 C C . GLY A 1 188 ? -19.478 7.098 10.198 1.00 61.78 188 GLY A C 1
ATOM 1429 O O . GLY A 1 188 ? -19.071 6.418 11.133 1.00 61.78 188 GLY A O 1
ATOM 1430 N N . ARG A 1 189 ? -19.998 8.316 10.362 1.00 59.81 189 ARG A N 1
ATOM 1431 C CA . ARG A 1 189 ? -20.179 8.935 11.671 1.00 59.81 189 ARG A CA 1
ATOM 1432 C C . ARG A 1 189 ? -21.201 8.183 12.525 1.00 59.81 189 ARG A C 1
ATOM 1434 O O . ARG A 1 189 ? -20.899 7.904 13.673 1.00 59.81 189 ARG A O 1
ATOM 1441 N N . GLN A 1 190 ? -22.358 7.816 11.973 1.00 63.81 190 GLN A N 1
ATOM 1442 C CA . GLN A 1 190 ? -23.394 7.085 12.711 1.00 63.81 190 GLN A CA 1
ATOM 1443 C C . GLN A 1 190 ? -22.938 5.673 13.081 1.00 63.81 190 GLN A C 1
ATOM 1445 O O . GLN A 1 190 ? -23.189 5.233 14.193 1.00 63.81 190 GLN A O 1
ATOM 1450 N N . ARG A 1 191 ? -22.218 4.976 12.195 1.00 66.62 191 ARG A N 1
ATOM 1451 C CA . ARG A 1 191 ? -21.627 3.663 12.481 1.00 66.62 191 ARG A CA 1
ATOM 1452 C C . ARG A 1 191 ? -20.507 3.753 13.505 1.00 66.62 191 ARG A C 1
ATOM 1454 O O . ARG A 1 191 ? -20.427 2.892 14.374 1.00 66.62 191 ARG A O 1
ATOM 1461 N N . LEU A 1 192 ? -19.670 4.789 13.435 1.00 66.12 192 LEU A N 1
ATOM 1462 C CA . LEU A 1 192 ? -18.638 5.041 14.437 1.00 66.12 192 LEU A CA 1
ATOM 1463 C C . LEU A 1 192 ? -19.272 5.350 15.798 1.00 66.12 192 LEU A C 1
ATOM 1465 O O . LEU A 1 192 ? -18.900 4.735 16.787 1.00 66.12 192 LEU A O 1
ATOM 1469 N N . GLU A 1 193 ? -20.261 6.244 15.845 1.00 65.31 193 GLU A N 1
ATOM 1470 C CA . GLU A 1 193 ? -21.017 6.586 17.055 1.00 65.31 193 GLU A CA 1
ATOM 1471 C C . GLU A 1 193 ? -21.759 5.363 17.610 1.00 65.31 193 GLU A C 1
ATOM 1473 O O . GLU A 1 193 ? -21.696 5.110 18.809 1.00 65.31 193 GLU A O 1
ATOM 1478 N N . GLN A 1 194 ? -22.393 4.550 16.762 1.00 69.81 194 GLN A N 1
ATOM 1479 C CA . GLN A 1 194 ? -23.061 3.310 17.158 1.00 69.81 194 GLN A CA 1
ATOM 1480 C C . GLN A 1 194 ? -22.066 2.292 17.722 1.00 69.81 194 GLN A C 1
ATOM 1482 O O . GLN A 1 194 ? -22.332 1.708 18.768 1.00 69.81 194 GLN A O 1
ATOM 1487 N N . ARG A 1 195 ? -20.906 2.109 17.081 1.00 64.12 195 ARG A N 1
ATOM 1488 C CA . ARG A 1 195 ? -19.832 1.227 17.561 1.00 64.12 195 ARG A CA 1
ATOM 1489 C C . ARG A 1 195 ? -19.251 1.728 18.878 1.00 64.12 195 ARG A C 1
ATOM 1491 O O . ARG A 1 195 ? -19.117 0.927 19.786 1.00 64.12 195 ARG A O 1
ATOM 1498 N N . LEU A 1 196 ? -18.970 3.024 19.016 1.00 62.44 196 LEU A N 1
ATOM 1499 C CA . LEU A 1 196 ? -18.487 3.628 20.264 1.00 62.44 196 LEU A CA 1
ATOM 1500 C C . LEU A 1 196 ? -19.525 3.506 21.391 1.00 62.44 196 LEU A C 1
ATOM 1502 O O . LEU A 1 196 ? -19.169 3.178 22.518 1.00 62.44 196 LEU A O 1
ATOM 1506 N N . SER A 1 197 ? -20.810 3.694 21.079 1.00 58.66 197 SER A N 1
ATOM 1507 C CA . SER A 1 197 ? -21.913 3.547 22.041 1.00 58.66 197 SER A CA 1
ATOM 1508 C C . SER A 1 197 ? -22.135 2.089 22.458 1.00 58.66 197 SER A C 1
ATOM 1510 O O . SER A 1 197 ? -22.481 1.822 23.604 1.00 58.66 197 SER A O 1
ATOM 1512 N N . GLN A 1 198 ? -21.934 1.136 21.542 1.00 57.38 198 GLN A N 1
ATOM 1513 C CA . GLN A 1 198 ? -22.000 -0.304 21.823 1.00 57.38 198 GLN A CA 1
ATOM 1514 C C . GLN A 1 198 ? -20.732 -0.820 22.520 1.00 57.38 198 GLN A C 1
ATOM 1516 O O . GLN A 1 198 ? -20.800 -1.766 23.300 1.00 57.38 198 GLN A O 1
ATOM 1521 N N . ALA A 1 199 ? -19.582 -0.193 22.263 1.00 48.69 199 ALA A N 1
ATOM 1522 C CA . ALA A 1 199 ? -18.271 -0.565 22.776 1.00 48.69 199 ALA A CA 1
ATOM 1523 C C . ALA A 1 199 ? -17.864 0.248 24.013 1.00 48.69 199 ALA A C 1
ATOM 1525 O O . ALA A 1 199 ? -16.686 0.555 24.185 1.00 48.69 199 ALA A O 1
ATOM 1526 N N . LEU A 1 200 ? -18.801 0.485 24.942 1.00 45.44 200 LEU A N 1
ATOM 1527 C CA . LEU A 1 200 ? -18.519 0.774 26.363 1.00 45.44 200 LEU A CA 1
ATOM 1528 C C . LEU A 1 200 ? -17.832 -0.432 27.064 1.00 45.44 200 LEU A C 1
ATOM 1530 O O . LEU A 1 200 ? -18.189 -0.842 28.163 1.00 45.44 200 LEU A O 1
ATOM 1534 N N . SER A 1 201 ? -16.850 -1.027 26.391 1.00 39.06 201 SER A N 1
ATOM 1535 C CA . SER A 1 201 ? -15.789 -1.882 26.906 1.00 39.06 201 SER A CA 1
ATOM 1536 C C . SER A 1 201 ? -14.534 -1.012 27.100 1.00 39.06 201 SER A C 1
ATOM 1538 O O . SER A 1 201 ? -14.379 0.004 26.419 1.00 39.06 201 SER A O 1
ATOM 1540 N N . PRO A 1 202 ? -13.616 -1.375 28.013 1.00 46.09 202 PRO A N 1
ATOM 1541 C CA . PRO A 1 202 ? -12.514 -0.511 28.466 1.00 46.09 202 PRO A CA 1
ATOM 1542 C C . PRO A 1 202 ? -11.488 -0.097 27.389 1.00 46.09 202 PRO A C 1
ATOM 1544 O O . PRO A 1 202 ? -10.612 0.714 27.675 1.00 46.09 202 PRO A O 1
ATOM 1547 N N . GLU A 1 203 ? -11.595 -0.612 26.163 1.00 44.75 203 GLU A N 1
ATOM 1548 C CA . GLU A 1 203 ? -10.670 -0.370 25.048 1.00 44.75 203 GLU A CA 1
ATOM 1549 C C . GLU A 1 203 ? -10.823 1.032 24.418 1.00 44.75 203 GLU A C 1
ATOM 1551 O O . GLU A 1 203 ? -9.835 1.639 24.018 1.00 44.75 203 GLU A O 1
ATOM 1556 N N . PHE A 1 204 ? -12.038 1.605 24.405 1.00 43.91 204 PHE A N 1
ATOM 1557 C CA . PHE A 1 204 ? -12.305 2.945 23.845 1.00 43.91 204 PHE A CA 1
ATOM 1558 C C . PHE A 1 204 ? -12.369 4.060 24.900 1.00 43.91 204 PHE A C 1
ATOM 1560 O O . PHE A 1 204 ? -12.300 5.239 24.555 1.00 43.91 204 PHE A O 1
ATOM 1567 N N . ALA A 1 205 ? -12.435 3.707 26.189 1.00 43.34 205 ALA A N 1
ATOM 1568 C CA . ALA A 1 205 ? -12.387 4.661 27.303 1.00 43.34 205 ALA A CA 1
ATOM 1569 C C . ALA A 1 205 ? -11.021 5.366 27.438 1.00 43.34 205 ALA A C 1
ATOM 1571 O O . ALA A 1 205 ? -10.906 6.360 28.150 1.00 43.34 205 ALA A O 1
ATOM 1572 N N . GLN A 1 206 ? -9.992 4.853 26.755 1.00 45.22 206 GLN A N 1
ATOM 1573 C CA . GLN A 1 206 ? -8.641 5.419 26.718 1.00 45.22 206 GLN A CA 1
ATOM 1574 C C . GLN A 1 206 ? -8.382 6.299 25.486 1.00 45.22 206 GLN A C 1
ATOM 1576 O O . GLN A 1 206 ? -7.265 6.793 25.322 1.00 45.22 206 GLN A O 1
ATOM 1581 N N . LEU A 1 207 ? -9.380 6.517 24.617 1.00 47.28 207 LEU A N 1
ATOM 1582 C CA . LEU A 1 207 ? -9.222 7.468 23.520 1.00 47.28 207 LEU A CA 1
ATOM 1583 C C . LEU A 1 207 ? -8.965 8.867 24.105 1.00 47.28 207 LEU A C 1
ATOM 1585 O O . LEU A 1 207 ? -9.748 9.331 24.937 1.00 47.28 207 LEU A O 1
ATOM 1589 N N . PRO A 1 208 ? -7.888 9.560 23.696 1.00 44.00 208 PRO A N 1
ATOM 1590 C CA . PRO A 1 208 ? -7.604 10.884 24.216 1.00 44.00 208 PRO A CA 1
ATOM 1591 C C . PRO A 1 208 ? -8.769 11.836 23.890 1.00 44.00 208 PRO A C 1
ATOM 1593 O O . PRO A 1 208 ? -9.307 11.785 22.778 1.00 44.00 208 PRO A O 1
ATOM 1596 N N . PRO A 1 209 ? -9.148 12.738 24.817 1.00 43.25 209 PRO A N 1
ATOM 1597 C CA . PRO A 1 209 ? -10.263 13.670 24.625 1.00 43.25 209 PRO A CA 1
ATOM 1598 C C . PRO A 1 209 ? -10.104 14.541 23.367 1.00 43.25 209 PRO A C 1
ATOM 1600 O O . PRO A 1 209 ? -11.097 14.922 22.760 1.00 43.25 209 PRO A O 1
ATOM 1603 N N . SER A 1 210 ? -8.874 14.728 22.873 1.00 46.75 210 SER A N 1
ATOM 1604 C CA . SER A 1 210 ? -8.564 15.399 21.604 1.00 46.75 210 SER A CA 1
ATOM 1605 C C . SER A 1 210 ? -9.074 14.692 20.338 1.00 46.75 210 SER A C 1
ATOM 1607 O O . SER A 1 210 ? -9.083 15.308 19.276 1.00 46.75 210 SER A O 1
ATOM 1609 N N . ILE A 1 211 ? -9.489 13.423 20.408 1.00 48.19 211 ILE A N 1
ATOM 1610 C CA . ILE A 1 211 ? -10.140 12.701 19.297 1.00 48.19 211 ILE A CA 1
ATOM 1611 C C . ILE A 1 211 ? -11.671 12.808 19.396 1.00 48.19 211 ILE A C 1
ATOM 1613 O O . ILE A 1 211 ? -12.354 12.779 18.373 1.00 48.19 211 ILE A O 1
ATOM 1617 N N . VAL A 1 212 ? -12.203 12.978 20.611 1.00 45.03 212 VAL A N 1
ATOM 1618 C CA . VAL A 1 212 ? -13.645 13.040 20.901 1.00 45.03 212 VAL A CA 1
ATOM 1619 C C . VAL A 1 212 ? -14.187 14.471 20.783 1.00 45.03 212 VAL A C 1
ATOM 1621 O O . VAL A 1 212 ? -15.260 14.671 20.218 1.00 45.03 212 VAL A O 1
ATOM 1624 N N . GLU A 1 213 ? -13.440 15.475 21.250 1.00 39.72 213 GLU A N 1
ATOM 1625 C CA . GLU A 1 213 ? -13.865 16.882 21.263 1.00 39.72 213 GLU A CA 1
ATOM 1626 C C . GLU A 1 213 ? -13.993 17.551 19.889 1.00 39.72 213 GLU A C 1
ATOM 1628 O O . GLU A 1 213 ? -14.913 18.350 19.715 1.00 39.72 213 GLU A O 1
ATOM 1633 N N . PRO A 1 214 ? -13.168 17.268 18.866 1.00 43.38 214 PRO A N 1
ATOM 1634 C CA . PRO A 1 214 ? -13.182 18.116 17.688 1.00 43.38 214 PRO A CA 1
ATOM 1635 C C . PRO A 1 214 ? -14.037 17.512 16.557 1.00 43.38 214 PRO A C 1
ATOM 1637 O O . PRO A 1 214 ? -13.848 17.790 15.376 1.00 43.38 214 PRO A O 1
ATOM 1640 N N . LEU A 1 215 ? -15.061 16.735 16.925 1.00 47.12 215 LEU A N 1
ATOM 1641 C CA . LEU A 1 215 ? -16.211 16.447 16.059 1.00 47.12 215 LEU A CA 1
ATOM 1642 C C . LEU A 1 215 ? -17.047 17.706 15.737 1.00 47.12 215 LEU A C 1
ATOM 1644 O O . LEU A 1 215 ? -18.020 17.615 14.979 1.00 47.12 215 LEU A O 1
ATOM 1648 N N . ASP A 1 216 ? -16.660 18.869 16.270 1.00 41.09 216 ASP A N 1
ATOM 1649 C CA . ASP A 1 216 ? -17.219 20.162 15.904 1.00 41.09 216 ASP A CA 1
ATOM 1650 C C . ASP A 1 216 ? -16.781 20.603 14.491 1.00 41.09 216 ASP A C 1
ATOM 1652 O O . ASP A 1 216 ? -15.611 20.561 14.098 1.00 41.09 216 ASP A O 1
ATOM 1656 N N . ARG A 1 217 ? -17.775 20.980 13.686 1.00 41.97 217 ARG A N 1
ATOM 1657 C CA . ARG A 1 217 ? -17.780 20.877 12.214 1.00 41.97 217 ARG A CA 1
ATOM 1658 C C . ARG A 1 217 ? -16.795 21.787 11.474 1.00 41.97 217 ARG A C 1
ATOM 1660 O O . ARG A 1 217 ? -16.509 21.505 10.315 1.00 41.97 217 ARG A O 1
ATOM 1667 N N . ASN A 1 218 ? -16.271 22.843 12.097 1.00 39.38 218 ASN A N 1
ATOM 1668 C CA . ASN A 1 218 ? -15.616 23.935 11.360 1.00 39.38 218 ASN A CA 1
ATOM 1669 C C . ASN A 1 218 ? -14.085 23.983 11.496 1.00 39.38 218 ASN A C 1
ATOM 1671 O O . ASN A 1 218 ? -13.412 24.399 10.557 1.00 39.38 218 ASN A O 1
ATOM 1675 N N . ALA A 1 219 ? -13.506 23.505 12.602 1.00 40.72 219 ALA A N 1
ATOM 1676 C CA . ALA A 1 219 ? -12.046 23.495 12.774 1.00 40.72 219 ALA A CA 1
ATOM 1677 C C . ALA A 1 219 ? -11.370 22.338 12.009 1.00 40.72 219 ALA A C 1
ATOM 1679 O O . ALA A 1 219 ? -10.246 22.471 11.528 1.00 40.72 219 ALA A O 1
ATOM 1680 N N . TRP A 1 220 ? -12.073 21.210 11.848 1.00 43.16 220 TRP A N 1
ATOM 1681 C CA . TRP A 1 220 ? -11.546 20.021 11.169 1.00 43.16 220 TRP A CA 1
ATOM 1682 C C . TRP A 1 220 ? -11.504 20.130 9.651 1.00 43.16 220 TRP A C 1
ATOM 1684 O O . TRP A 1 220 ? -10.579 19.599 9.047 1.00 43.16 220 TRP A O 1
ATOM 1694 N N . ILE A 1 221 ? -12.481 20.801 9.036 1.00 40.09 221 ILE A N 1
ATOM 1695 C CA . ILE A 1 221 ? -12.517 20.989 7.580 1.00 40.09 221 ILE A CA 1
ATOM 1696 C C . ILE A 1 221 ? -11.383 21.927 7.157 1.00 40.09 221 ILE A C 1
ATOM 1698 O O . ILE A 1 221 ? -10.631 21.581 6.256 1.00 40.09 221 ILE A O 1
ATOM 1702 N N . LEU A 1 222 ? -11.159 23.020 7.893 1.00 38.09 222 LEU A N 1
ATOM 1703 C CA . LEU A 1 222 ? -10.061 23.953 7.622 1.00 38.09 222 LEU A CA 1
ATOM 1704 C C . LEU A 1 222 ? -8.675 23.321 7.841 1.00 38.09 222 LEU A C 1
ATOM 1706 O O . LEU A 1 222 ? -7.767 23.557 7.050 1.00 38.09 222 LEU A O 1
ATOM 1710 N N . GLY A 1 223 ? -8.512 22.470 8.863 1.00 39.12 223 GLY A N 1
ATOM 1711 C CA . GLY A 1 223 ? -7.255 21.749 9.102 1.00 39.12 223 GLY A CA 1
ATOM 1712 C C . GLY A 1 223 ? -6.955 20.657 8.067 1.00 39.12 223 GLY A C 1
ATOM 1713 O O . GLY A 1 223 ? -5.802 20.478 7.681 1.00 39.12 223 GLY A O 1
ATOM 1714 N N . LEU A 1 224 ? -7.978 19.943 7.580 1.00 38.16 224 LEU A N 1
ATOM 1715 C CA . LEU A 1 224 ? -7.821 18.943 6.517 1.00 38.16 224 LEU A CA 1
ATOM 1716 C C . LEU A 1 224 ? -7.658 19.582 5.135 1.00 38.16 224 LEU A C 1
ATOM 1718 O O . LEU A 1 224 ? -6.871 19.074 4.347 1.00 38.16 224 LEU A O 1
ATOM 1722 N N . GLU A 1 225 ? -8.358 20.675 4.832 1.00 35.75 225 GLU A N 1
ATOM 1723 C CA . GLU A 1 225 ? -8.195 21.405 3.569 1.00 35.75 225 GLU A CA 1
ATOM 1724 C C . GLU A 1 225 ? -6.820 22.074 3.487 1.00 35.75 225 GLU A C 1
ATOM 1726 O O . GLU A 1 225 ? -6.183 21.983 2.442 1.00 35.75 225 GLU A O 1
ATOM 1731 N N . ALA A 1 226 ? -6.299 22.625 4.590 1.00 33.44 226 ALA A N 1
ATOM 1732 C CA . ALA A 1 226 ? -4.921 23.115 4.659 1.00 33.44 226 ALA A CA 1
ATOM 1733 C C . ALA A 1 226 ? -3.895 21.977 4.496 1.00 33.44 226 ALA A C 1
ATOM 1735 O O . ALA A 1 226 ? -2.987 22.081 3.678 1.00 33.44 226 ALA A O 1
ATOM 1736 N N . ALA A 1 227 ? -4.081 20.841 5.181 1.00 35.25 227 ALA A N 1
ATOM 1737 C CA . ALA A 1 227 ? -3.177 19.690 5.065 1.00 35.25 227 ALA A CA 1
ATOM 1738 C C . ALA A 1 227 ? -3.249 18.974 3.698 1.00 35.25 227 ALA A C 1
ATOM 1740 O O . ALA A 1 227 ? -2.287 18.324 3.292 1.00 35.25 227 ALA A O 1
ATOM 1741 N N . ILE A 1 228 ? -4.377 19.074 2.986 1.00 37.34 228 ILE A N 1
ATOM 1742 C CA . ILE A 1 228 ? -4.544 18.575 1.612 1.00 37.34 228 ILE A CA 1
ATOM 1743 C C . ILE A 1 228 ? -3.994 19.584 0.587 1.00 37.34 228 ILE A C 1
ATOM 1745 O O . ILE A 1 228 ? -3.503 19.156 -0.454 1.00 37.34 228 ILE A O 1
ATOM 1749 N N . ALA A 1 229 ? -4.044 20.892 0.865 1.00 33.22 229 ALA A N 1
ATOM 1750 C CA . ALA A 1 229 ? -3.542 21.945 -0.021 1.00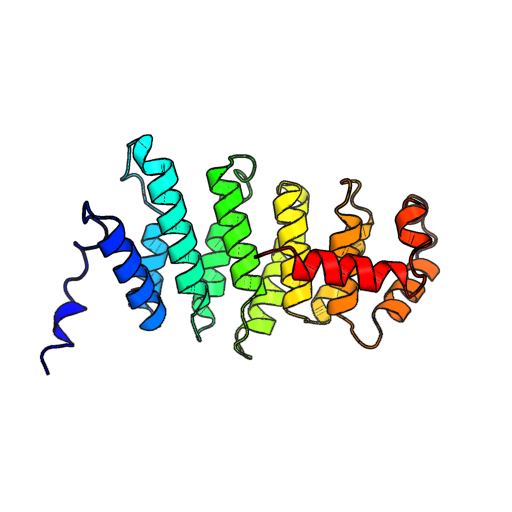 33.22 229 ALA A CA 1
ATOM 1751 C C . ALA A 1 229 ? -2.025 22.199 0.098 1.00 33.22 229 ALA A C 1
ATOM 1753 O O . ALA A 1 229 ? -1.416 22.665 -0.862 1.00 33.22 229 ALA A O 1
ATOM 1754 N N . GLU A 1 230 ? -1.405 21.888 1.241 1.00 30.28 230 GLU A N 1
ATOM 1755 C CA . GLU A 1 230 ? 0.030 22.113 1.493 1.00 30.28 230 GLU A CA 1
ATOM 1756 C C . GLU A 1 230 ? 0.944 20.921 1.143 1.00 30.28 230 GLU A C 1
ATOM 1758 O O . GLU A 1 230 ? 2.165 21.028 1.273 1.00 30.28 230 GLU A O 1
ATOM 1763 N N . TRP A 1 231 ? 0.405 19.794 0.664 1.00 27.86 231 TRP A N 1
ATOM 1764 C CA . TRP A 1 231 ? 1.217 18.636 0.261 1.00 27.86 231 TRP A CA 1
ATOM 1765 C C . TRP A 1 231 ? 1.279 18.506 -1.278 1.00 27.86 231 TRP A C 1
ATOM 1767 O O . TRP A 1 231 ? 0.229 18.552 -1.917 1.00 27.86 231 TRP A O 1
ATOM 1777 N N . PRO A 1 232 ? 2.476 18.358 -1.889 1.00 35.44 232 PRO A N 1
ATOM 1778 C CA . PRO A 1 232 ? 2.668 18.386 -3.337 1.00 35.44 232 PRO A CA 1
ATOM 1779 C C . PRO A 1 232 ? 2.228 17.100 -4.051 1.00 35.44 232 PRO A C 1
ATOM 1781 O O . PRO A 1 232 ? 2.195 16.015 -3.417 1.00 35.44 232 PRO A O 1
#

Foldseek 3Di:
DPPPVCLVPPPCQCVDPDLVSLLVVLLVLLVVQDPSSLVVLLCLLVVDPPDDDPVCLVSSLVSNLSSLLSLLSHLDQVSLVSLLVLLVVLQQVLVPPSSVSSNLSSLQSLLPRDNPVSLVVSLVSLLVCLVSCLVRNDLSSLLSSLQSNLSSLALVSLVSLVVCCLPPDPPSNVSSLSSLCSNCVPCSVVVNVVCVVVCPDVSCVPRPVVSVPVPPDPPVVVVVVCVVVPDD